Protein AF-A0A399SMQ1-F1 (afdb_monomer)

Structure (mmCIF, N/CA/C/O backbone):
data_AF-A0A399SMQ1-F1
#
_entry.id   AF-A0A399SMQ1-F1
#
loop_
_atom_site.group_PDB
_atom_s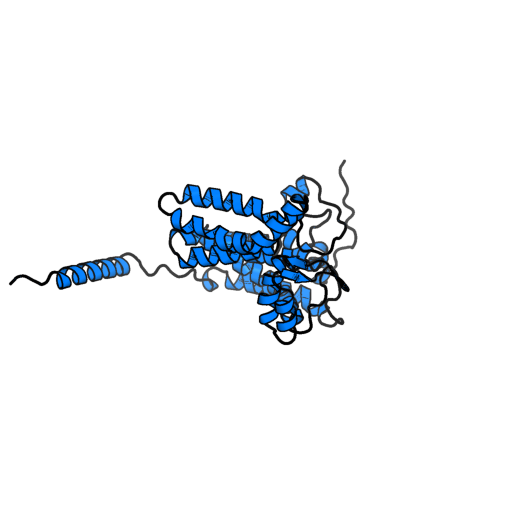ite.id
_atom_site.type_symbol
_atom_site.label_atom_id
_atom_site.label_alt_id
_atom_site.label_comp_id
_atom_site.label_asym_id
_atom_site.label_entity_id
_atom_site.label_seq_id
_atom_site.pdbx_PDB_ins_code
_atom_site.Cartn_x
_atom_site.Cartn_y
_atom_site.Cartn_z
_atom_site.occupancy
_atom_site.B_iso_or_equiv
_atom_site.auth_seq_id
_atom_site.auth_comp_id
_atom_site.auth_asym_id
_atom_site.auth_atom_id
_atom_site.pdbx_PDB_model_num
ATOM 1 N N . LEU A 1 1 ? -38.687 40.379 29.732 1.00 53.09 1 LEU A N 1
ATOM 2 C CA . LEU A 1 1 ? -37.428 40.445 28.949 1.00 53.09 1 LEU A CA 1
ATOM 3 C C . LEU A 1 1 ? -37.271 39.159 28.134 1.00 53.09 1 LEU A C 1
ATOM 5 O O . LEU A 1 1 ? -36.949 38.123 28.703 1.00 53.09 1 LEU A O 1
ATOM 9 N N . ARG A 1 2 ? -37.584 39.182 26.830 1.00 58.91 2 ARG A N 1
ATOM 10 C CA . ARG A 1 2 ? -37.426 38.012 25.946 1.00 58.91 2 ARG A CA 1
ATOM 11 C C . ARG A 1 2 ? -35.941 37.854 25.623 1.00 58.91 2 ARG A C 1
ATOM 13 O O . ARG A 1 2 ? -35.382 38.686 24.917 1.00 58.91 2 ARG A O 1
ATOM 20 N N . GLN A 1 3 ? -35.290 36.835 26.181 1.00 62.91 3 GLN A N 1
ATOM 21 C CA . GLN A 1 3 ? -33.892 36.561 25.858 1.00 62.91 3 GLN A CA 1
ATOM 22 C C . GLN A 1 3 ? -33.760 36.196 24.369 1.00 62.91 3 GLN A C 1
ATOM 24 O O . GLN A 1 3 ? -34.544 35.381 23.873 1.00 62.91 3 GLN A O 1
ATOM 29 N N . PRO A 1 4 ? -32.786 36.770 23.642 1.00 70.25 4 PRO A N 1
ATOM 30 C CA . PRO A 1 4 ? -32.602 36.479 22.228 1.00 70.25 4 PRO A CA 1
ATOM 31 C C . PRO A 1 4 ? -32.236 35.002 22.031 1.00 70.25 4 PRO A C 1
ATOM 33 O O . PRO A 1 4 ? -31.358 34.463 22.707 1.00 70.25 4 PRO A O 1
ATOM 36 N N . LEU A 1 5 ? -32.898 34.342 21.073 1.00 68.31 5 LEU A N 1
ATOM 37 C CA . LEU A 1 5 ? -32.775 32.902 20.783 1.00 68.31 5 LEU A CA 1
ATOM 38 C C . LEU A 1 5 ? -31.320 32.435 20.557 1.00 68.31 5 LEU A C 1
ATOM 40 O O . LEU A 1 5 ? -31.000 31.265 20.785 1.00 68.31 5 LEU A O 1
ATOM 44 N N . ALA A 1 6 ? -30.429 33.346 20.159 1.00 70.62 6 ALA A N 1
ATOM 45 C CA . ALA A 1 6 ? -28.993 33.110 20.016 1.00 70.62 6 ALA A CA 1
ATOM 46 C C . ALA A 1 6 ? -28.312 32.707 21.340 1.00 70.62 6 ALA A C 1
ATOM 48 O O . ALA A 1 6 ? -27.487 31.792 21.360 1.00 70.62 6 ALA A O 1
ATOM 49 N N . VAL A 1 7 ? -28.714 33.309 22.465 1.00 73.50 7 VAL A N 1
ATOM 50 C CA . VAL A 1 7 ? -28.153 33.019 23.797 1.00 73.50 7 VAL A CA 1
ATOM 51 C C . VAL A 1 7 ? -28.551 31.616 24.258 1.00 73.50 7 VAL A C 1
ATOM 53 O O . VAL A 1 7 ? -27.724 30.868 24.780 1.00 73.50 7 VAL A O 1
ATOM 56 N N . GLY A 1 8 ? -29.787 31.199 23.967 1.00 77.69 8 GLY A N 1
ATOM 57 C CA . GLY A 1 8 ? -30.263 29.842 24.248 1.00 77.69 8 GLY A CA 1
ATOM 58 C C . GLY A 1 8 ? -29.600 28.762 23.383 1.00 77.69 8 GLY A C 1
ATOM 59 O O . GLY A 1 8 ? -29.486 27.612 23.811 1.00 77.69 8 GLY A O 1
ATOM 60 N N . ARG A 1 9 ? -29.142 29.094 22.167 1.00 76.50 9 ARG A N 1
ATOM 61 C CA . ARG A 1 9 ? -28.337 28.176 21.337 1.00 76.50 9 ARG A CA 1
ATOM 62 C C . ARG A 1 9 ? -26.914 28.044 21.878 1.00 76.50 9 ARG A C 1
ATOM 64 O O . ARG A 1 9 ? -26.444 26.920 22.017 1.00 76.50 9 ARG A O 1
ATOM 71 N N . ARG A 1 10 ? -26.286 29.160 22.265 1.00 78.62 10 ARG A N 1
ATOM 72 C CA . ARG A 1 10 ? -24.929 29.181 22.835 1.00 78.62 10 ARG A CA 1
ATOM 73 C C . ARG A 1 10 ? -24.847 28.466 24.186 1.00 78.62 10 ARG A C 1
ATOM 75 O O . ARG A 1 10 ? -23.928 27.696 24.414 1.00 78.62 10 ARG A O 1
ATOM 82 N N . ARG A 1 11 ? -25.844 28.630 25.063 1.00 81.25 11 ARG A N 1
ATOM 83 C CA . ARG A 1 11 ? -25.906 27.859 26.321 1.00 81.25 11 ARG A CA 1
ATOM 84 C C . ARG A 1 11 ? -26.027 26.357 26.079 1.00 81.25 11 ARG A C 1
ATOM 86 O O . ARG A 1 11 ? -25.374 25.581 26.761 1.00 81.25 11 ARG A O 1
ATOM 93 N N . ARG A 1 12 ? -26.822 25.938 25.089 1.00 80.31 12 ARG A N 1
ATOM 94 C CA . ARG A 1 12 ? -26.961 24.516 24.738 1.00 80.31 12 ARG A CA 1
ATOM 95 C C . ARG A 1 12 ? -25.713 23.945 24.067 1.00 80.31 12 ARG A C 1
ATOM 97 O O . ARG A 1 12 ? -25.439 22.766 24.262 1.00 80.31 12 ARG A O 1
ATOM 104 N N . SER A 1 13 ? -24.966 24.734 23.290 1.00 81.44 13 SER A N 1
ATOM 105 C CA . SER A 1 13 ? -23.678 24.288 22.745 1.00 81.44 13 SER A CA 1
ATOM 106 C C . SER A 1 13 ? -22.630 24.151 23.847 1.00 81.44 13 SER A C 1
ATOM 108 O O . SER A 1 13 ? -21.995 23.108 23.924 1.00 81.44 13 SER A O 1
ATOM 110 N N . LEU A 1 14 ? -22.541 25.127 24.756 1.00 81.44 14 LEU A N 1
ATOM 111 C CA . LEU A 1 14 ? -21.612 25.094 25.888 1.00 81.44 14 LEU A CA 1
ATOM 112 C C . LEU A 1 14 ? -21.936 23.964 26.869 1.00 81.44 14 LEU A C 1
ATOM 114 O O . LEU A 1 14 ? -21.035 23.243 27.263 1.00 81.44 14 LEU A O 1
ATOM 118 N N . ALA A 1 15 ? -23.211 23.727 27.189 1.00 82.38 15 ALA A N 1
ATOM 119 C CA . ALA A 1 15 ? -23.606 22.601 28.038 1.00 82.38 15 ALA A CA 1
ATOM 120 C C . ALA A 1 15 ? -23.277 21.242 27.391 1.00 82.38 15 ALA A C 1
ATOM 122 O O . ALA A 1 15 ? -22.919 20.295 28.083 1.00 82.38 15 ALA A O 1
ATOM 123 N N . ARG A 1 16 ? -23.355 21.137 26.055 1.00 77.69 16 ARG A N 1
ATOM 124 C CA . ARG A 1 16 ? -22.931 19.934 25.316 1.00 77.69 16 ARG A CA 1
ATOM 125 C C . ARG A 1 16 ? -21.414 19.775 25.280 1.00 77.69 16 ARG A C 1
ATOM 127 O O . ARG A 1 16 ? -20.950 18.642 25.276 1.00 77.69 16 ARG A O 1
ATOM 134 N N . GLU A 1 17 ? -20.661 20.869 25.216 1.00 75.19 17 GLU A N 1
ATOM 135 C CA . GLU A 1 17 ? -19.196 20.860 25.300 1.00 75.19 17 GLU A CA 1
ATOM 136 C C . GLU A 1 17 ? -18.725 20.517 26.711 1.00 75.19 17 GLU A C 1
ATOM 138 O O . GLU A 1 17 ? -17.873 19.654 26.855 1.00 75.19 17 GLU A O 1
ATOM 143 N N . GLN A 1 18 ? -19.339 21.095 27.741 1.00 79.38 18 GLN A N 1
ATOM 144 C CA . GLN A 1 18 ? -19.058 20.788 29.143 1.00 79.38 18 GLN A CA 1
ATOM 145 C C . GLN A 1 18 ? -19.404 19.339 29.472 1.00 79.38 18 GLN A C 1
ATOM 147 O O . GLN A 1 18 ? -18.541 18.622 29.955 1.00 79.38 18 GLN A O 1
ATOM 152 N N . TYR A 1 19 ? -20.590 18.856 29.084 1.00 72.62 19 TYR A N 1
ATOM 153 C CA . TYR A 1 19 ? -20.940 17.440 29.227 1.00 72.62 19 TYR A CA 1
ATOM 154 C C . TYR A 1 19 ? -19.951 16.531 28.484 1.00 72.62 19 TYR A C 1
ATOM 156 O O . TYR A 1 19 ? -19.581 15.472 28.979 1.00 72.62 19 TYR A O 1
ATOM 164 N N . ARG A 1 20 ? -19.480 16.953 27.302 1.00 66.69 20 ARG A N 1
ATOM 165 C CA . ARG A 1 20 ? -18.468 16.218 26.537 1.00 66.69 20 ARG A CA 1
ATOM 166 C C . ARG A 1 20 ? -17.117 16.199 27.246 1.00 66.69 20 ARG A C 1
ATOM 168 O O . ARG A 1 20 ? -16.503 15.152 27.241 1.00 66.69 20 ARG A O 1
ATOM 175 N N . VAL A 1 21 ? -16.670 17.299 27.840 1.00 67.69 21 VAL A N 1
ATOM 176 C CA . VAL A 1 21 ? -15.396 17.384 28.578 1.00 67.69 21 VAL A CA 1
ATOM 177 C C . VAL A 1 21 ? -15.470 16.643 29.917 1.00 67.69 21 VAL A C 1
ATOM 179 O O . VAL A 1 21 ? -14.493 16.042 30.342 1.00 67.69 21 VAL A O 1
ATOM 182 N N . GLU A 1 22 ? -16.632 16.654 30.566 1.00 69.69 22 GLU A N 1
ATOM 183 C CA . GLU A 1 22 ? -16.852 16.045 31.881 1.00 69.69 22 GLU A CA 1
ATOM 184 C C . GLU A 1 22 ? -17.083 14.527 31.791 1.00 69.69 22 GLU A C 1
ATOM 186 O O . GLU A 1 22 ? -16.664 13.786 32.673 1.00 69.69 22 GLU A O 1
ATOM 191 N N . HIS A 1 23 ? -17.704 14.042 30.705 1.00 63.56 23 HIS A N 1
ATOM 192 C CA . HIS A 1 23 ? -17.984 12.611 30.500 1.00 63.56 23 HIS A CA 1
ATOM 193 C C . HIS A 1 23 ? -17.050 11.937 29.487 1.00 63.56 23 HIS A C 1
ATOM 195 O O . HIS A 1 23 ? -16.909 10.715 29.507 1.00 63.56 23 HIS A O 1
ATOM 201 N N . MET A 1 24 ? -16.401 12.698 28.601 1.00 52.62 24 MET A N 1
ATOM 202 C CA . MET A 1 24 ? -15.188 12.241 27.931 1.00 52.62 24 MET A CA 1
ATOM 203 C C . MET A 1 24 ? -14.014 12.813 28.716 1.00 52.62 24 MET A C 1
ATOM 205 O O . MET A 1 24 ? -13.487 13.869 28.368 1.00 52.62 24 MET A O 1
ATOM 209 N N . GLY A 1 25 ? -13.550 12.072 29.728 1.00 48.41 25 GLY A N 1
ATOM 210 C CA . GLY A 1 25 ? -12.116 12.093 30.005 1.00 48.41 25 GLY A CA 1
ATOM 211 C C . GLY A 1 25 ? -11.431 11.953 28.651 1.00 48.41 25 GLY A C 1
ATOM 212 O O . GLY A 1 25 ? -11.841 11.086 27.870 1.00 48.41 25 GLY A O 1
ATOM 213 N N . VAL A 1 26 ? -10.552 12.902 28.312 1.00 43.50 26 VAL A N 1
ATOM 214 C CA . VAL A 1 26 ? -9.811 12.925 27.045 1.00 43.50 26 VAL A CA 1
ATOM 215 C C . VAL A 1 26 ? -9.463 11.476 26.724 1.00 43.50 26 VAL A C 1
ATOM 217 O O . VAL A 1 26 ? -8.772 10.868 27.534 1.00 43.50 26 VAL A O 1
ATOM 220 N N . PRO A 1 27 ? -10.018 10.852 25.665 1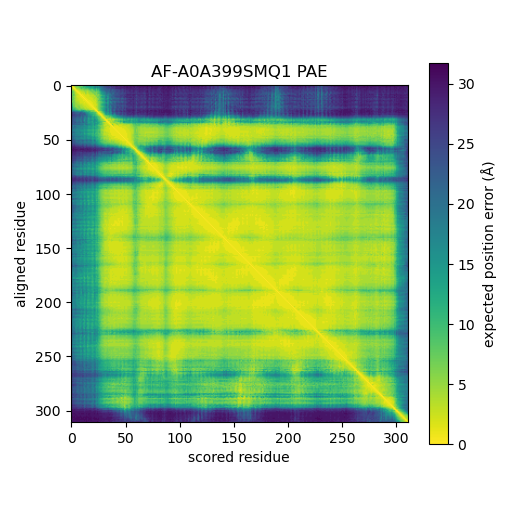.00 47.88 27 PRO A N 1
ATOM 221 C CA . PRO A 1 27 ? -9.671 9.475 25.389 1.00 47.88 27 PRO A CA 1
ATOM 222 C C . PRO A 1 27 ? -8.175 9.498 25.145 1.00 47.88 27 PRO A C 1
ATOM 224 O O . PRO A 1 27 ? -7.754 10.149 24.184 1.00 47.88 27 PRO A O 1
ATOM 227 N N . ASP A 1 28 ? -7.411 8.878 26.045 1.00 49.88 28 ASP A N 1
ATOM 228 C CA . ASP A 1 28 ? -5.964 8.802 25.950 1.00 49.88 28 ASP A CA 1
ATOM 229 C C . ASP A 1 28 ? -5.646 8.379 24.522 1.00 49.88 28 ASP A C 1
ATOM 231 O O . ASP A 1 28 ? -6.034 7.296 24.058 1.00 49.88 28 ASP A O 1
ATOM 235 N N . GLY A 1 29 ? -5.048 9.306 23.766 1.00 54.06 29 GLY A N 1
ATOM 236 C CA . GLY A 1 29 ? -4.508 8.981 22.460 1.00 54.06 29 GLY A CA 1
ATOM 237 C C . GLY A 1 29 ? -3.632 7.765 22.679 1.00 54.06 29 GLY A C 1
ATOM 238 O O . GLY A 1 29 ? -2.876 7.761 23.642 1.00 54.06 29 GLY A O 1
ATOM 239 N N . VAL A 1 30 ? -3.818 6.718 21.866 1.00 57.59 30 VAL A N 1
ATOM 240 C CA . VAL A 1 30 ? -3.139 5.427 22.040 1.00 57.59 30 VAL A CA 1
ATOM 241 C C . VAL A 1 30 ? -1.696 5.710 22.436 1.00 57.59 30 VAL A C 1
ATOM 243 O O . VAL A 1 30 ? -0.960 6.260 21.616 1.00 57.59 30 VAL A O 1
ATOM 246 N N . GLU A 1 31 ? -1.332 5.457 23.697 1.00 68.69 31 GLU A N 1
ATOM 247 C CA . GLU A 1 31 ? -0.031 5.866 24.218 1.00 68.69 31 GLU A CA 1
ATOM 248 C C . GLU A 1 31 ? 1.011 4.965 23.564 1.00 68.69 31 GLU A C 1
ATOM 250 O O . GLU A 1 31 ? 1.374 3.916 24.088 1.00 68.69 31 GLU A O 1
ATOM 255 N N . PHE A 1 32 ? 1.409 5.301 22.340 1.00 79.62 32 PHE A N 1
ATOM 256 C CA . PHE A 1 32 ? 2.164 4.432 21.442 1.00 79.62 32 PHE A CA 1
ATOM 257 C C . PHE A 1 32 ? 3.464 3.960 22.094 1.00 79.62 32 PHE A C 1
ATOM 259 O O . PHE A 1 32 ? 3.852 2.801 21.968 1.00 79.62 32 PHE A O 1
ATOM 266 N N . LEU A 1 33 ? 4.094 4.850 22.858 1.00 78.44 33 LEU A N 1
ATOM 267 C CA . LEU A 1 33 ? 5.297 4.553 23.620 1.00 78.44 33 LEU A CA 1
ATOM 268 C C . LEU A 1 33 ? 4.994 3.697 24.863 1.00 78.44 33 LEU A C 1
ATOM 270 O O . LEU A 1 33 ? 5.658 2.683 25.059 1.00 78.44 33 LEU A O 1
ATOM 274 N N . ALA A 1 34 ? 3.966 4.032 25.651 1.00 74.69 34 ALA A N 1
ATOM 275 C CA . ALA A 1 34 ? 3.639 3.309 26.888 1.00 74.69 34 ALA A CA 1
ATOM 276 C C . ALA A 1 34 ? 3.036 1.913 26.642 1.00 74.69 34 ALA A C 1
ATOM 278 O O . ALA A 1 34 ? 3.229 0.987 27.423 1.00 74.69 34 ALA A O 1
ATOM 279 N N . THR A 1 35 ? 2.339 1.728 25.520 1.00 77.69 35 THR A N 1
ATOM 280 C CA . THR A 1 35 ? 1.649 0.478 25.159 1.00 77.69 35 THR A CA 1
ATOM 281 C C . THR A 1 35 ? 2.507 -0.476 24.318 1.00 77.69 35 THR A C 1
ATOM 283 O O . THR A 1 35 ? 1.986 -1.439 23.749 1.00 77.69 35 THR A O 1
ATOM 286 N N . GLY A 1 36 ? 3.821 -0.227 24.243 1.00 84.00 36 GLY A N 1
ATOM 287 C CA . GLY A 1 36 ? 4.807 -1.108 23.606 1.00 84.00 36 GLY A CA 1
ATOM 288 C C . GLY A 1 36 ? 5.002 -0.908 22.099 1.00 84.00 36 GLY A C 1
ATOM 289 O O . GLY A 1 36 ? 5.865 -1.559 21.516 1.00 84.00 36 GLY A O 1
ATOM 290 N N . GLY A 1 37 ? 4.267 0.007 21.459 1.00 88.19 37 GLY A N 1
ATOM 291 C CA . GLY A 1 37 ? 4.410 0.313 20.030 1.00 88.19 37 GLY A CA 1
ATOM 292 C C . GLY A 1 37 ? 5.811 0.811 19.667 1.00 88.19 37 GLY A C 1
ATOM 293 O O . GLY A 1 37 ? 6.410 0.323 18.706 1.00 88.19 37 GLY A O 1
ATOM 294 N N . GLY A 1 38 ? 6.383 1.694 20.492 1.00 90.50 38 GLY A N 1
ATOM 295 C CA . GLY A 1 38 ? 7.752 2.191 20.308 1.00 90.50 38 GLY A CA 1
ATOM 296 C C . GLY A 1 38 ? 8.792 1.069 20.238 1.00 90.50 38 GLY A C 1
ATOM 297 O O . GLY A 1 38 ? 9.591 1.027 19.306 1.00 90.50 38 GLY A O 1
ATOM 298 N N . TRP A 1 39 ? 8.720 0.109 21.163 1.00 91.44 39 TRP A N 1
ATOM 299 C CA . TRP A 1 39 ? 9.617 -1.049 21.186 1.00 91.44 39 TRP A CA 1
ATOM 300 C C . TRP A 1 39 ? 9.423 -1.971 19.982 1.00 91.44 39 TRP A C 1
ATOM 302 O O . TRP A 1 39 ? 10.408 -2.446 19.424 1.00 91.44 39 TRP A O 1
ATOM 312 N N . THR A 1 40 ? 8.181 -2.188 19.533 1.00 92.31 40 THR A N 1
ATOM 313 C CA . THR A 1 40 ? 7.922 -3.026 18.347 1.00 92.31 40 THR A CA 1
ATOM 314 C C . THR A 1 40 ? 8.513 -2.430 17.070 1.00 92.31 40 THR A C 1
ATOM 316 O O . THR A 1 40 ? 9.137 -3.148 16.291 1.00 92.31 40 THR A O 1
ATOM 319 N N . VAL A 1 41 ? 8.383 -1.114 16.871 1.00 94.12 41 VAL A N 1
ATOM 320 C CA . VAL A 1 41 ? 8.949 -0.434 15.697 1.00 94.12 41 VAL A CA 1
ATOM 321 C C . VAL A 1 41 ? 10.468 -0.350 15.793 1.00 94.12 41 VAL A C 1
ATOM 323 O O . VAL A 1 41 ? 11.142 -0.552 14.787 1.00 94.12 41 VAL A O 1
ATOM 326 N N . LEU A 1 42 ? 11.019 -0.124 16.990 1.00 93.75 42 LEU A N 1
ATOM 327 C CA . LEU A 1 42 ? 12.466 -0.142 17.204 1.00 93.75 42 LEU A CA 1
ATOM 328 C C . LEU A 1 42 ? 13.064 -1.521 16.898 1.00 93.75 42 LEU A C 1
ATOM 330 O O . LEU A 1 42 ? 14.074 -1.601 16.207 1.00 93.75 42 LEU A O 1
ATOM 334 N N . ALA A 1 43 ? 12.429 -2.606 17.347 1.00 93.31 43 ALA A N 1
ATOM 335 C CA . ALA A 1 43 ? 12.872 -3.963 17.033 1.00 93.31 43 ALA A CA 1
ATOM 336 C C . ALA A 1 43 ? 12.846 -4.238 15.519 1.00 93.31 43 ALA A C 1
ATOM 338 O O . ALA A 1 43 ? 13.811 -4.767 14.974 1.00 93.31 43 ALA A O 1
ATOM 339 N N . ALA A 1 44 ? 11.784 -3.818 14.821 1.00 93.94 44 ALA A N 1
ATOM 340 C CA . ALA A 1 44 ? 11.690 -3.939 13.365 1.00 93.94 44 ALA A CA 1
ATOM 341 C C . ALA A 1 44 ? 12.726 -3.070 12.626 1.00 93.94 44 ALA A C 1
ATOM 343 O O . ALA A 1 44 ? 13.256 -3.484 11.596 1.00 93.94 44 ALA A O 1
ATOM 344 N N . LEU A 1 45 ? 13.051 -1.888 13.160 1.00 93.75 45 LEU A N 1
ATOM 345 C CA . LEU A 1 45 ? 14.109 -1.024 12.638 1.00 93.75 45 LEU A CA 1
ATOM 346 C C . LEU A 1 45 ? 15.483 -1.683 12.782 1.00 93.75 45 LEU A C 1
ATOM 348 O O . LEU A 1 45 ? 16.242 -1.703 11.818 1.00 93.75 45 LEU A O 1
ATOM 352 N N . LEU A 1 46 ? 15.787 -2.247 13.954 1.00 92.06 46 LEU A N 1
ATOM 353 C CA . LEU A 1 46 ? 17.032 -2.979 14.190 1.00 92.06 46 LEU A CA 1
ATOM 354 C C . LEU A 1 46 ? 17.140 -4.197 13.271 1.00 92.06 46 LEU A C 1
ATOM 356 O O . LEU A 1 46 ? 18.181 -4.397 12.656 1.00 92.06 46 LEU A O 1
ATOM 360 N N . LEU A 1 47 ? 16.058 -4.963 13.109 1.00 90.06 47 LEU A N 1
ATOM 361 C CA . LEU A 1 47 ? 16.023 -6.088 12.175 1.00 90.06 47 LEU A CA 1
ATOM 362 C C . LEU A 1 47 ? 16.305 -5.637 10.736 1.00 90.06 47 LEU A C 1
ATOM 364 O O . LEU A 1 47 ? 17.118 -6.247 10.045 1.00 90.06 47 LEU A O 1
ATOM 368 N N . SER A 1 48 ? 15.682 -4.539 10.302 1.00 87.75 48 SER A N 1
ATOM 369 C CA . SER A 1 48 ? 15.932 -3.968 8.977 1.00 87.75 48 SER A CA 1
ATOM 370 C C . SER A 1 48 ? 17.382 -3.518 8.810 1.00 87.75 48 SER A C 1
ATOM 372 O O . SER A 1 48 ? 18.002 -3.779 7.781 1.00 87.75 48 SER A O 1
ATOM 374 N N . ALA A 1 49 ? 17.947 -2.885 9.840 1.00 85.69 49 ALA A N 1
ATOM 375 C CA . ALA A 1 49 ? 19.336 -2.456 9.856 1.00 85.69 49 ALA A CA 1
ATOM 376 C C . ALA A 1 49 ? 20.281 -3.655 9.688 1.00 85.69 49 ALA A C 1
ATOM 378 O O . ALA A 1 49 ? 21.130 -3.633 8.800 1.00 85.69 49 ALA A O 1
ATOM 379 N N . VAL A 1 50 ? 20.094 -4.732 10.457 1.00 84.38 50 VAL A N 1
ATOM 380 C CA . VAL A 1 50 ? 20.914 -5.948 10.314 1.00 84.38 50 VAL A CA 1
ATOM 381 C C . VAL A 1 50 ? 20.781 -6.542 8.910 1.00 84.38 50 VAL A C 1
ATOM 383 O O . VAL A 1 50 ? 21.785 -6.909 8.309 1.00 84.38 50 VAL A O 1
ATOM 386 N N . MET A 1 51 ? 19.568 -6.569 8.351 1.00 80.06 51 MET A N 1
ATOM 387 C CA . MET A 1 51 ? 19.320 -7.132 7.022 1.00 80.06 51 MET A CA 1
ATOM 388 C C . MET A 1 51 ? 19.967 -6.317 5.885 1.00 80.06 51 MET A C 1
ATOM 390 O O . MET A 1 51 ? 20.404 -6.891 4.886 1.00 80.06 51 MET A O 1
ATOM 394 N N . TRP A 1 52 ? 20.014 -4.985 6.003 1.00 77.38 52 TRP A N 1
ATOM 395 C CA . TRP A 1 52 ? 20.439 -4.099 4.913 1.00 77.38 52 TRP A CA 1
ATOM 396 C C . TRP A 1 52 ? 21.863 -3.554 5.042 1.00 77.38 52 TRP A C 1
ATOM 398 O O . TRP A 1 52 ? 22.517 -3.408 4.012 1.00 77.38 52 TRP A O 1
ATOM 408 N N . LEU A 1 53 ? 22.379 -3.272 6.247 1.00 77.38 53 LEU A N 1
ATOM 409 C CA . LEU A 1 53 ? 23.709 -2.656 6.417 1.00 77.38 53 LEU A CA 1
ATOM 410 C C . LEU A 1 53 ? 24.843 -3.417 5.704 1.00 77.38 53 LEU A C 1
ATOM 412 O O . LEU A 1 53 ? 25.625 -2.762 5.014 1.00 77.38 53 LEU A O 1
ATOM 416 N N . PRO A 1 54 ? 24.931 -4.761 5.785 1.00 72.88 54 PRO A N 1
ATOM 417 C CA . PRO A 1 54 ? 25.968 -5.518 5.080 1.00 72.88 54 PRO A CA 1
ATOM 418 C C . PRO A 1 54 ? 25.883 -5.402 3.553 1.00 72.88 54 PRO A C 1
ATOM 420 O O . PRO A 1 54 ? 26.875 -5.606 2.864 1.00 72.88 54 PRO A O 1
ATOM 423 N N . ARG A 1 55 ? 24.701 -5.075 3.014 1.00 68.94 55 ARG A N 1
ATOM 424 C CA . ARG A 1 55 ? 24.436 -4.966 1.571 1.00 68.94 55 ARG A CA 1
ATOM 425 C C . ARG A 1 55 ? 24.725 -3.567 1.020 1.00 68.94 55 ARG A C 1
ATOM 427 O O . ARG A 1 55 ? 24.837 -3.411 -0.189 1.00 68.94 55 ARG A O 1
A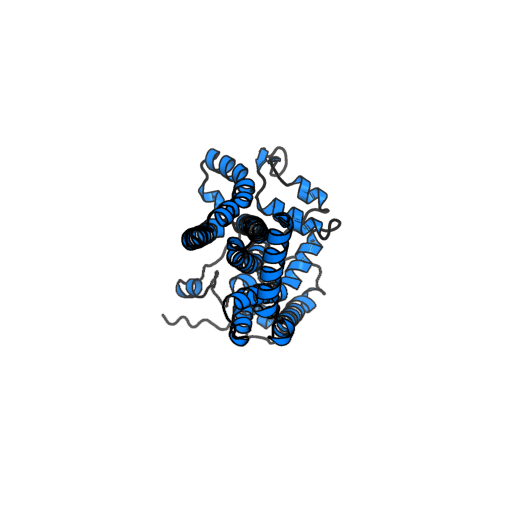TOM 434 N N . LEU A 1 56 ? 24.880 -2.560 1.886 1.00 65.38 56 LEU A N 1
ATOM 435 C CA . LEU A 1 56 ? 25.175 -1.174 1.494 1.00 65.38 56 LEU A CA 1
ATOM 436 C C . LEU A 1 56 ? 26.642 -0.951 1.088 1.00 65.38 56 LEU A C 1
ATOM 438 O O . LEU A 1 56 ? 26.958 0.078 0.498 1.00 65.38 56 LEU A O 1
ATOM 442 N N . THR A 1 57 ? 27.538 -1.889 1.405 1.00 58.28 57 THR A N 1
ATOM 443 C CA . THR A 1 57 ? 28.964 -1.833 1.034 1.00 58.28 57 THR A CA 1
ATOM 444 C C . THR A 1 57 ? 29.244 -2.423 -0.352 1.00 58.28 57 THR A C 1
ATOM 446 O O . THR A 1 57 ? 30.317 -2.187 -0.906 1.00 58.28 57 THR A O 1
ATOM 449 N N . GLY A 1 58 ? 28.287 -3.161 -0.928 1.00 51.41 58 GLY A N 1
ATOM 450 C CA . GLY A 1 58 ? 28.311 -3.614 -2.318 1.00 51.41 58 GLY A CA 1
ATOM 451 C C . GLY A 1 58 ? 27.779 -2.538 -3.268 1.00 51.41 58 GLY A C 1
ATOM 452 O O . GLY A 1 58 ? 26.928 -1.727 -2.904 1.00 51.41 58 GLY A O 1
ATOM 453 N N . THR A 1 59 ? 28.283 -2.499 -4.502 1.00 39.69 59 THR A N 1
ATOM 454 C CA . THR A 1 59 ? 27.846 -1.532 -5.517 1.00 39.69 59 THR A CA 1
ATOM 455 C C . THR A 1 59 ? 26.403 -1.810 -5.946 1.00 39.69 59 THR A C 1
ATOM 457 O O . THR A 1 59 ? 26.167 -2.642 -6.817 1.00 39.69 59 THR A O 1
ATOM 460 N N . ALA A 1 60 ? 25.481 -1.050 -5.348 1.00 42.91 60 ALA A N 1
ATOM 461 C CA . ALA A 1 60 ? 24.057 -0.931 -5.658 1.00 42.91 60 ALA A CA 1
ATOM 462 C C . ALA A 1 60 ? 23.183 -2.173 -5.376 1.00 42.91 60 ALA A C 1
ATOM 464 O O . ALA A 1 60 ? 23.593 -3.318 -5.544 1.00 42.91 60 ALA A O 1
ATOM 465 N N . LEU A 1 61 ? 21.923 -1.932 -4.978 1.00 48.91 61 LEU A N 1
ATOM 466 C CA . LEU A 1 61 ? 20.855 -2.935 -5.059 1.00 48.91 61 LEU A CA 1
ATOM 467 C C . LEU A 1 61 ? 20.582 -3.231 -6.540 1.00 48.91 61 LEU A C 1
ATOM 469 O O . LEU A 1 61 ? 19.628 -2.727 -7.127 1.00 48.91 61 LEU A O 1
ATOM 473 N N . VAL A 1 62 ? 21.463 -4.001 -7.163 1.00 46.50 62 VAL A N 1
ATOM 474 C CA . VAL A 1 62 ? 21.284 -4.537 -8.508 1.00 46.50 62 VAL A CA 1
ATOM 475 C C . VAL A 1 62 ? 20.921 -5.998 -8.322 1.00 46.50 62 VAL A C 1
ATOM 477 O O . VAL A 1 62 ? 21.769 -6.829 -8.010 1.00 46.50 62 VAL A O 1
ATOM 480 N N . GLY A 1 63 ? 19.633 -6.300 -8.442 1.00 54.94 63 GLY A N 1
ATOM 481 C CA . GLY A 1 63 ? 19.123 -7.655 -8.277 1.00 54.94 63 GLY A CA 1
ATOM 482 C C . GLY A 1 63 ? 17.603 -7.689 -8.175 1.00 54.94 63 GLY A C 1
ATOM 483 O O . GLY A 1 63 ? 16.984 -6.775 -7.632 1.00 54.94 63 GLY A O 1
ATOM 484 N N . GLY A 1 64 ? 17.003 -8.744 -8.724 1.00 65.06 64 GLY A N 1
ATOM 485 C CA . GLY A 1 64 ? 15.554 -8.931 -8.742 1.00 65.06 64 GLY A CA 1
ATOM 486 C C . GLY A 1 64 ? 14.845 -8.130 -9.838 1.00 65.06 64 GLY A C 1
ATOM 487 O O . GLY A 1 64 ? 15.351 -7.990 -10.950 1.00 65.06 64 GLY A O 1
ATOM 488 N N . GLN A 1 65 ? 13.649 -7.625 -9.527 1.00 67.12 65 GLN A N 1
ATOM 489 C CA . GLN A 1 65 ? 12.776 -6.905 -10.466 1.00 67.12 65 GLN A CA 1
ATOM 490 C C . GLN A 1 65 ? 12.933 -5.372 -10.440 1.00 67.12 65 GLN A C 1
ATOM 492 O O . GLN A 1 65 ? 12.196 -4.666 -11.131 1.00 67.12 65 GLN A O 1
ATOM 497 N N . LEU A 1 66 ? 13.870 -4.833 -9.653 1.00 68.62 66 LEU A N 1
ATOM 498 C CA . LEU A 1 66 ? 14.102 -3.390 -9.565 1.00 68.62 66 LEU A CA 1
ATOM 499 C C . LEU A 1 66 ? 14.906 -2.903 -10.774 1.00 68.62 66 LEU A C 1
ATOM 501 O O . LEU A 1 66 ? 16.132 -2.998 -10.800 1.00 68.62 66 LEU A O 1
ATOM 505 N N . LEU A 1 67 ? 14.216 -2.354 -11.774 1.00 70.06 67 LEU A N 1
ATOM 506 C CA . LEU A 1 67 ? 14.873 -1.570 -12.818 1.00 70.06 67 LEU A CA 1
ATOM 507 C C . LEU A 1 67 ? 15.224 -0.174 -12.274 1.00 70.06 67 LEU A C 1
ATOM 509 O O . LEU A 1 67 ? 14.404 0.414 -11.560 1.00 70.06 67 LEU A O 1
ATOM 513 N N . PRO A 1 68 ? 16.393 0.392 -12.636 1.00 70.81 68 PRO A N 1
ATOM 514 C CA . PRO A 1 68 ? 16.721 1.775 -12.314 1.00 70.81 68 PRO A CA 1
ATOM 515 C C . PRO A 1 68 ? 15.621 2.726 -12.788 1.00 70.81 68 PRO A C 1
ATOM 517 O O . PRO A 1 68 ? 15.160 2.647 -13.931 1.00 70.81 68 PRO A O 1
ATOM 520 N N . LEU A 1 69 ? 15.196 3.625 -11.901 1.00 77.25 69 LEU A N 1
ATOM 521 C CA . LEU A 1 69 ? 14.221 4.650 -12.249 1.00 77.25 69 LEU A CA 1
ATOM 522 C C . LEU A 1 69 ? 14.878 5.734 -13.114 1.00 77.25 69 LEU A C 1
ATOM 524 O O . LEU A 1 69 ? 16.097 5.902 -13.122 1.00 77.25 69 LEU A O 1
ATOM 528 N N . GLY A 1 70 ? 14.055 6.473 -13.865 1.00 77.38 70 GLY A N 1
ATOM 529 C CA . GLY A 1 70 ? 14.528 7.587 -14.689 1.00 77.38 70 GLY A CA 1
ATOM 530 C C . GLY A 1 70 ? 15.304 8.637 -13.875 1.00 77.38 70 GLY A C 1
ATOM 531 O O . GLY A 1 70 ? 15.129 8.729 -12.661 1.00 77.38 70 GLY A O 1
ATOM 532 N N . PRO A 1 71 ? 16.118 9.482 -14.532 1.00 82.31 71 PRO A N 1
ATOM 533 C CA . PRO A 1 71 ? 17.113 10.332 -13.868 1.00 82.31 71 PRO A CA 1
ATOM 534 C C . PRO A 1 71 ? 16.522 11.466 -13.015 1.00 82.31 71 PRO A C 1
ATOM 536 O O . PRO A 1 71 ? 17.264 12.203 -12.383 1.00 82.31 71 PRO A O 1
ATOM 539 N N . SER A 1 72 ? 15.205 11.678 -13.041 1.00 90.94 72 SER A N 1
ATOM 540 C CA . SER A 1 72 ? 14.538 12.721 -12.259 1.00 90.94 72 SER A CA 1
ATOM 541 C C . SER A 1 72 ? 13.046 12.442 -12.102 1.00 90.94 72 SER A C 1
ATOM 543 O O . SER A 1 72 ? 12.447 11.700 -12.887 1.00 90.94 72 SER A O 1
ATOM 545 N N . ALA A 1 73 ? 12.406 13.108 -11.139 1.00 91.75 73 ALA A N 1
ATOM 546 C CA . ALA A 1 73 ? 10.950 13.071 -10.995 1.00 91.75 73 ALA A CA 1
ATOM 547 C C . ALA A 1 73 ? 10.222 13.585 -12.248 1.00 91.75 73 ALA A C 1
ATOM 549 O O . ALA A 1 73 ? 9.178 13.047 -12.607 1.00 91.75 73 ALA A O 1
ATOM 550 N N . GLY A 1 74 ? 10.784 14.573 -12.955 1.00 92.56 74 GLY A N 1
ATOM 551 C CA . GLY A 1 74 ? 10.219 15.062 -14.217 1.00 92.56 74 GLY A CA 1
ATOM 552 C C . GLY A 1 74 ? 10.134 13.965 -15.281 1.00 92.56 74 GLY A C 1
ATOM 553 O O . GLY A 1 74 ? 9.115 13.844 -15.959 1.00 92.56 74 GLY A O 1
ATOM 554 N N . ALA A 1 75 ? 11.154 13.105 -15.365 1.00 90.44 75 ALA A N 1
ATOM 555 C CA . ALA A 1 75 ? 11.143 11.950 -16.261 1.00 90.44 75 ALA A CA 1
ATOM 556 C C . ALA A 1 75 ? 10.066 10.918 -15.875 1.00 90.44 75 ALA A C 1
ATOM 558 O O . ALA A 1 75 ? 9.460 10.316 -16.759 1.00 90.44 75 ALA A O 1
ATOM 559 N N . LEU A 1 76 ? 9.786 10.741 -14.578 1.00 91.88 76 LEU A N 1
ATOM 560 C CA . LEU A 1 76 ? 8.698 9.871 -14.116 1.00 91.88 76 LEU A CA 1
ATOM 561 C C . LEU A 1 76 ? 7.322 10.456 -14.448 1.00 91.88 76 LEU A C 1
ATOM 563 O O . LEU A 1 76 ? 6.479 9.755 -15.001 1.00 91.88 76 LEU A O 1
ATOM 567 N N . TRP A 1 77 ? 7.099 11.744 -14.179 1.00 94.44 77 TRP A N 1
ATOM 568 C CA . TRP A 1 77 ? 5.835 12.413 -14.502 1.00 94.44 77 TRP A CA 1
ATOM 569 C C . TRP A 1 77 ? 5.567 12.486 -16.009 1.00 94.44 77 TRP A C 1
ATOM 571 O O . TRP A 1 77 ? 4.413 12.406 -16.418 1.00 94.44 77 TRP A O 1
ATOM 581 N N . ALA A 1 78 ? 6.606 12.550 -16.845 1.00 91.75 78 ALA A N 1
ATOM 582 C CA . ALA A 1 78 ? 6.464 12.475 -18.300 1.00 91.75 78 ALA A CA 1
ATOM 583 C C . ALA A 1 78 ? 5.956 11.105 -18.797 1.00 91.75 78 ALA A C 1
ATOM 585 O O . ALA A 1 78 ? 5.406 11.016 -19.893 1.00 91.75 78 ALA A O 1
ATOM 586 N N . GLN A 1 79 ? 6.119 10.037 -18.007 1.00 89.50 79 GLN A N 1
ATOM 587 C CA . GLN A 1 79 ? 5.634 8.694 -18.349 1.00 89.50 79 GLN A CA 1
ATOM 588 C C . GLN A 1 79 ? 4.166 8.470 -17.965 1.00 89.50 79 GLN A C 1
ATOM 590 O O . GLN A 1 79 ? 3.562 7.487 -18.400 1.00 89.50 79 GLN A O 1
ATOM 595 N N . VAL A 1 80 ? 3.578 9.361 -17.174 1.00 92.75 80 VAL A N 1
ATOM 596 C CA . VAL A 1 80 ? 2.225 9.233 -16.633 1.00 92.75 80 VAL A CA 1
ATOM 597 C C . VAL A 1 80 ? 1.169 9.660 -17.664 1.00 92.75 80 VAL A C 1
ATOM 599 O O . VAL A 1 80 ? 1.362 10.611 -18.415 1.00 92.75 80 VAL A O 1
ATOM 602 N N . GLY A 1 81 ? 0.021 8.978 -17.691 1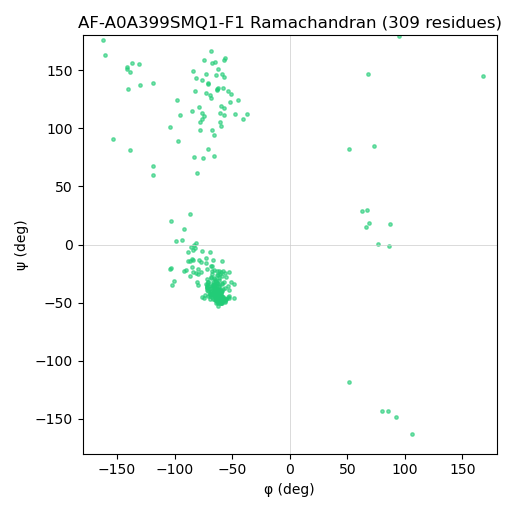.00 91.50 81 GLY A N 1
ATOM 603 C CA . GLY A 1 81 ? -1.111 9.327 -18.556 1.00 91.50 81 GLY A CA 1
ATOM 604 C C . GLY A 1 81 ? -1.094 8.599 -19.899 1.00 91.50 81 GLY A C 1
ATOM 605 O O . GLY A 1 81 ? -0.666 7.451 -19.991 1.00 91.50 81 GLY A O 1
ATOM 606 N N . ILE A 1 82 ? -1.605 9.226 -20.956 1.00 90.50 82 ILE A N 1
ATOM 607 C CA . ILE A 1 82 ? -1.671 8.618 -22.295 1.00 90.50 82 ILE A CA 1
ATOM 608 C C . ILE A 1 82 ? -0.488 9.123 -23.118 1.00 90.50 82 ILE A C 1
ATOM 610 O O . ILE A 1 82 ? -0.313 10.328 -23.271 1.00 90.50 82 ILE A O 1
ATOM 614 N N . GLY A 1 83 ? 0.313 8.203 -23.652 1.00 89.25 83 GLY A N 1
ATOM 615 C CA . GLY A 1 83 ? 1.517 8.543 -24.406 1.00 89.25 83 GLY A CA 1
ATOM 616 C C . GLY A 1 83 ? 2.019 7.382 -25.258 1.00 89.25 83 GLY A C 1
ATOM 617 O O . GLY A 1 83 ? 1.458 6.287 -25.223 1.00 89.25 83 GLY A O 1
ATOM 618 N N . VAL A 1 84 ? 3.070 7.632 -26.035 1.00 86.56 84 VAL A N 1
ATOM 619 C CA . VAL A 1 84 ? 3.742 6.618 -26.862 1.00 86.56 84 VAL A CA 1
ATOM 620 C C . VAL A 1 84 ? 4.475 5.624 -25.958 1.00 86.56 84 VAL A C 1
ATOM 622 O O . VAL A 1 84 ? 5.224 6.035 -25.070 1.00 86.56 84 VAL A O 1
ATOM 625 N N . ARG A 1 85 ? 4.253 4.319 -26.159 1.00 86.69 85 ARG A N 1
ATOM 626 C CA . ARG A 1 85 ? 4.832 3.240 -25.336 1.00 86.69 85 ARG A CA 1
ATOM 627 C C . ARG A 1 85 ? 5.716 2.310 -26.161 1.00 86.69 85 ARG A C 1
ATOM 629 O O . ARG A 1 85 ? 5.324 1.903 -27.244 1.00 86.69 85 ARG A O 1
ATOM 636 N N . GLY A 1 86 ? 6.859 1.902 -25.610 1.00 76.88 86 GLY A N 1
ATOM 637 C CA . GLY A 1 86 ? 7.838 1.044 -26.290 1.00 76.88 86 GLY A CA 1
ATOM 638 C C . GLY A 1 86 ? 8.955 1.835 -26.978 1.00 76.88 86 GLY A C 1
ATOM 639 O O . GLY A 1 86 ? 9.005 3.059 -26.903 1.00 76.88 86 GLY A O 1
ATOM 640 N N . SER A 1 87 ? 9.890 1.132 -27.615 1.00 69.25 87 SER A N 1
ATOM 641 C CA . SER A 1 87 ? 11.001 1.740 -28.356 1.00 69.25 87 SER A CA 1
ATOM 642 C C . SER A 1 87 ? 10.573 2.152 -29.771 1.00 69.25 87 SER A C 1
ATOM 644 O O . SER A 1 87 ? 10.003 1.338 -30.495 1.00 69.25 87 SER A O 1
ATOM 646 N N . GLY A 1 88 ? 10.895 3.379 -30.194 1.00 73.88 88 GLY A N 1
ATOM 647 C CA . GLY A 1 88 ? 10.584 3.892 -31.538 1.00 73.88 88 GLY A CA 1
ATOM 648 C C . GLY A 1 88 ? 9.175 4.490 -31.656 1.00 73.88 88 GLY A C 1
ATOM 649 O O . GLY A 1 88 ? 8.689 5.128 -30.725 1.00 73.88 88 GLY A O 1
ATOM 650 N N . ALA A 1 89 ? 8.512 4.301 -32.801 1.00 79.12 89 ALA A N 1
ATOM 651 C CA . ALA A 1 89 ? 7.131 4.744 -33.040 1.00 79.12 89 ALA A CA 1
ATOM 652 C C . ALA A 1 89 ? 6.115 3.762 -32.425 1.00 79.12 89 ALA A C 1
ATOM 654 O O . ALA A 1 89 ? 5.350 3.101 -33.125 1.00 79.12 89 ALA A O 1
ATOM 655 N N . GLY A 1 90 ? 6.170 3.607 -31.105 1.00 81.81 90 GLY A N 1
ATOM 656 C CA . GLY A 1 90 ? 5.294 2.698 -30.375 1.00 81.81 90 GLY A CA 1
ATOM 657 C C . GLY A 1 90 ? 3.817 3.129 -30.361 1.00 81.81 90 GLY A C 1
ATOM 658 O O . GLY A 1 90 ? 3.494 4.271 -30.701 1.00 81.81 90 GLY A O 1
ATOM 659 N N . PRO A 1 91 ? 2.887 2.242 -29.964 1.00 85.75 91 PRO A N 1
ATOM 660 C CA . PRO A 1 91 ? 1.475 2.590 -29.866 1.00 85.75 91 PRO A CA 1
ATOM 661 C C . PRO A 1 91 ? 1.234 3.667 -28.802 1.00 85.75 91 PRO A C 1
ATOM 663 O O . PRO A 1 91 ? 1.872 3.686 -27.746 1.00 85.75 91 PRO A O 1
ATOM 666 N N . VAL A 1 92 ? 0.261 4.542 -29.062 1.00 89.75 92 VAL A N 1
ATOM 667 C CA . VAL A 1 92 ? -0.265 5.460 -28.048 1.00 89.75 92 VAL A CA 1
ATOM 668 C C . VAL A 1 92 ? -1.180 4.664 -27.124 1.00 89.75 92 VAL A C 1
ATOM 670 O O . VAL A 1 92 ? -2.231 4.185 -27.547 1.00 89.75 92 VAL A O 1
ATOM 673 N N . ALA A 1 93 ? -0.776 4.512 -25.866 1.00 90.62 93 ALA A N 1
ATOM 674 C CA . ALA A 1 93 ? -1.522 3.752 -24.874 1.00 90.62 93 ALA A CA 1
ATOM 675 C C . ALA A 1 93 ? -1.481 4.432 -23.492 1.00 90.62 93 ALA A C 1
ATOM 677 O O . ALA A 1 93 ? -0.503 5.122 -23.159 1.00 90.62 93 ALA A O 1
ATOM 678 N N . PRO A 1 94 ? -2.524 4.242 -22.661 1.00 91.62 94 PRO A N 1
ATOM 679 C CA . PRO A 1 94 ? -2.491 4.648 -21.260 1.00 91.62 94 PRO A CA 1
ATOM 680 C C . PRO A 1 94 ? -1.316 4.001 -20.516 1.00 91.62 94 PRO A C 1
ATOM 682 O O . PRO A 1 94 ? -0.967 2.849 -20.779 1.00 91.62 94 PRO A O 1
ATOM 685 N N . SER A 1 95 ? -0.708 4.735 -19.584 1.00 90.06 95 SER A N 1
ATOM 686 C CA . SER A 1 95 ? 0.274 4.194 -18.645 1.00 90.06 95 SER A CA 1
ATOM 687 C C . SER A 1 95 ? -0.371 3.171 -17.720 1.00 90.06 95 SER A C 1
ATOM 689 O O . SER A 1 95 ? -1.566 3.246 -17.424 1.00 90.06 95 SER A O 1
ATOM 691 N N . ASP A 1 96 ? 0.455 2.288 -17.171 1.00 88.94 96 ASP A N 1
ATOM 692 C CA . ASP A 1 96 ? 0.075 1.523 -15.992 1.00 88.94 96 ASP A CA 1
ATOM 693 C C . ASP A 1 96 ? -0.279 2.478 -14.821 1.00 88.94 96 ASP A C 1
ATOM 695 O O . ASP A 1 96 ? 0.454 3.450 -14.595 1.00 88.94 96 ASP A O 1
ATOM 699 N N . PRO A 1 97 ? -1.383 2.255 -14.079 1.00 92.81 97 PRO A N 1
ATOM 700 C CA . PRO A 1 97 ? -1.742 3.005 -12.873 1.00 92.81 97 PRO A CA 1
ATOM 701 C C . PRO A 1 97 ? -0.596 3.155 -11.865 1.00 92.81 97 PRO A C 1
ATOM 703 O O . PRO A 1 97 ? -0.476 4.196 -11.214 1.00 92.81 97 PRO A O 1
ATOM 706 N N . PHE A 1 98 ? 0.276 2.154 -11.756 1.00 93.38 98 PHE A N 1
ATOM 707 C CA . PHE A 1 98 ? 1.441 2.167 -10.881 1.00 93.38 98 PHE A CA 1
ATOM 708 C C . PHE A 1 98 ? 2.447 3.267 -11.229 1.00 93.38 98 PHE A C 1
ATOM 710 O O . PHE A 1 98 ? 3.128 3.773 -10.338 1.00 93.38 98 PHE A O 1
ATOM 717 N N . ALA A 1 99 ? 2.501 3.718 -12.488 1.00 92.50 99 ALA A N 1
ATOM 718 C CA . ALA A 1 99 ? 3.366 4.826 -12.895 1.00 92.50 99 ALA A CA 1
ATOM 719 C C . ALA A 1 99 ? 3.057 6.116 -12.115 1.00 92.50 99 ALA A C 1
ATOM 721 O O . ALA A 1 99 ? 3.972 6.867 -11.784 1.00 92.50 99 ALA A O 1
ATOM 722 N N . TYR A 1 100 ? 1.789 6.348 -11.752 1.00 94.50 100 TYR A N 1
ATOM 723 C CA . TYR A 1 100 ? 1.404 7.475 -10.897 1.00 94.50 100 TYR A CA 1
ATOM 724 C C . TYR A 1 100 ? 1.956 7.318 -9.476 1.00 94.50 100 TYR A C 1
ATOM 726 O O . TYR A 1 100 ? 2.455 8.282 -8.898 1.00 94.50 100 TYR A O 1
ATOM 734 N N . VAL A 1 101 ? 1.900 6.104 -8.918 1.00 95.56 101 VAL A N 1
ATOM 735 C CA . VAL A 1 101 ? 2.444 5.802 -7.583 1.00 95.56 101 VAL A CA 1
ATOM 736 C C . VAL A 1 101 ? 3.959 6.005 -7.572 1.00 95.56 101 VAL A C 1
ATOM 738 O O . VAL A 1 101 ? 4.480 6.656 -6.666 1.00 95.56 101 VAL A O 1
ATOM 741 N N . LEU A 1 102 ? 4.657 5.532 -8.608 1.00 92.88 102 LEU A N 1
ATOM 742 C CA . LEU A 1 102 ? 6.094 5.744 -8.782 1.00 92.88 102 LEU A CA 1
ATOM 743 C C . LEU A 1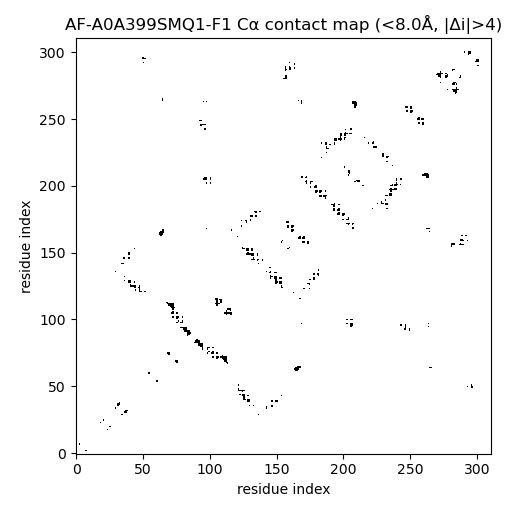 102 ? 6.453 7.218 -8.943 1.00 92.88 102 LEU A C 1
ATOM 745 O O . LEU A 1 102 ? 7.419 7.665 -8.334 1.00 92.88 102 LEU A O 1
ATOM 749 N N . ALA A 1 103 ? 5.689 7.985 -9.722 1.00 94.56 103 ALA A N 1
ATOM 750 C CA . ALA A 1 103 ? 5.941 9.412 -9.898 1.00 94.56 103 ALA A CA 1
ATOM 751 C C . ALA A 1 103 ? 5.798 10.178 -8.573 1.00 94.56 103 ALA A C 1
ATOM 753 O O . ALA A 1 103 ? 6.647 11.009 -8.245 1.00 94.56 103 ALA A O 1
ATOM 754 N N . VAL A 1 104 ? 4.781 9.853 -7.766 1.00 96.31 104 VAL A N 1
ATOM 755 C CA . VAL A 1 104 ? 4.598 10.431 -6.425 1.00 96.31 104 VAL A CA 1
ATOM 756 C C . VAL A 1 104 ? 5.732 10.019 -5.482 1.00 96.31 104 VAL A C 1
ATOM 758 O O . VAL A 1 104 ? 6.316 10.884 -4.832 1.00 96.31 104 VAL A O 1
ATOM 761 N N . LEU A 1 105 ? 6.087 8.731 -5.432 1.00 94.56 105 LEU A N 1
ATOM 762 C CA . LEU A 1 105 ? 7.172 8.228 -4.582 1.00 94.56 105 LEU A CA 1
ATOM 763 C C . LEU A 1 105 ? 8.528 8.836 -4.973 1.00 94.56 105 LEU A C 1
ATOM 765 O O . LEU A 1 105 ? 9.246 9.354 -4.123 1.00 94.56 105 LEU A O 1
ATOM 769 N N . GLY A 1 106 ? 8.855 8.831 -6.263 1.00 92.38 106 GLY A N 1
ATOM 770 C CA . GLY A 1 106 ? 10.101 9.375 -6.804 1.00 92.38 106 GLY A CA 1
ATOM 771 C C . GLY A 1 106 ? 10.215 10.896 -6.686 1.00 92.38 106 GLY A C 1
ATOM 772 O O . GLY A 1 106 ? 11.319 11.431 -6.715 1.00 92.38 106 GLY A O 1
ATOM 773 N N . SER A 1 107 ? 9.099 11.606 -6.489 1.00 95.81 107 SER A N 1
ATOM 774 C CA . SER A 1 107 ? 9.114 13.047 -6.203 1.00 95.81 107 SER A CA 1
ATOM 775 C C . SER A 1 107 ? 9.694 13.377 -4.822 1.00 95.81 107 SER A C 1
ATOM 777 O O . SER A 1 107 ? 10.105 14.516 -4.611 1.00 95.81 107 SER A O 1
ATOM 779 N N . VAL A 1 108 ? 9.772 12.407 -3.897 1.00 95.44 108 VAL A N 1
ATOM 780 C CA . VAL A 1 108 ? 10.424 12.584 -2.583 1.00 95.44 108 VAL A CA 1
ATOM 781 C C . VAL A 1 108 ? 11.918 12.874 -2.753 1.00 95.44 108 VAL A C 1
ATOM 783 O O . VAL A 1 108 ? 12.464 13.723 -2.054 1.00 95.44 108 VAL A O 1
ATOM 786 N N . THR A 1 109 ? 12.567 12.218 -3.716 1.00 91.62 109 THR A N 1
ATOM 787 C CA . THR A 1 109 ? 13.970 12.438 -4.087 1.00 91.62 109 THR A CA 1
ATOM 788 C C . THR A 1 109 ? 14.037 12.887 -5.541 1.00 91.62 109 THR A C 1
ATOM 790 O O . THR A 1 109 ? 14.520 12.173 -6.414 1.00 91.62 109 THR A O 1
ATOM 793 N N . ALA A 1 110 ? 13.529 14.090 -5.822 1.00 92.19 110 ALA A N 1
ATOM 794 C CA . ALA A 1 110 ? 13.280 14.546 -7.192 1.00 92.19 110 ALA A CA 1
ATOM 795 C C . ALA A 1 110 ? 14.510 14.519 -8.127 1.00 92.19 110 ALA A C 1
ATOM 797 O O . ALA A 1 110 ? 14.341 14.426 -9.345 1.00 92.19 110 ALA A O 1
ATOM 798 N N . TRP A 1 111 ? 15.718 14.596 -7.560 1.00 89.88 111 TRP A N 1
ATOM 799 C CA . TRP A 1 111 ? 17.007 14.530 -8.259 1.00 89.88 111 TRP A CA 1
ATOM 800 C C . TRP A 1 111 ? 17.504 13.105 -8.536 1.00 89.88 111 TRP A C 1
ATOM 802 O O . TRP A 1 111 ? 18.301 12.919 -9.445 1.00 89.88 111 TRP A O 1
ATOM 812 N N . ASP A 1 112 ? 17.060 12.118 -7.760 1.00 86.94 112 ASP A N 1
ATOM 813 C CA . ASP A 1 112 ? 17.368 10.701 -7.957 1.00 86.94 112 ASP A CA 1
ATOM 814 C C . ASP A 1 112 ? 16.232 9.852 -7.359 1.00 86.94 112 ASP A C 1
ATOM 816 O O . ASP A 1 112 ? 16.254 9.514 -6.168 1.00 86.94 112 ASP A O 1
ATOM 820 N N . PRO A 1 113 ? 15.203 9.514 -8.155 1.00 88.88 113 PRO A N 1
ATOM 821 C CA . PRO A 1 113 ? 14.062 8.732 -7.689 1.00 88.88 113 PRO A CA 1
ATOM 822 C C . PRO A 1 113 ? 14.424 7.357 -7.112 1.00 88.88 113 PRO A C 1
ATOM 824 O O . PRO A 1 113 ? 13.666 6.813 -6.305 1.00 88.88 113 PRO A O 1
ATOM 827 N N . SER A 1 114 ? 15.578 6.796 -7.488 1.00 86.81 114 SER A N 1
ATOM 828 C CA . SER A 1 114 ? 16.034 5.495 -6.984 1.00 86.81 114 SER A CA 1
ATOM 829 C C . SER A 1 114 ? 16.329 5.541 -5.480 1.00 86.81 114 SER A C 1
ATOM 831 O O . SER A 1 114 ? 16.123 4.545 -4.784 1.00 86.81 114 SER A O 1
ATOM 833 N N . LEU A 1 115 ? 16.716 6.706 -4.942 1.00 86.25 115 LEU A N 1
ATOM 834 C CA . LEU A 1 115 ? 16.945 6.891 -3.505 1.00 86.25 115 LEU A CA 1
ATOM 835 C C . LEU A 1 115 ? 15.662 6.761 -2.678 1.00 86.25 115 LEU A C 1
ATOM 837 O O . LEU A 1 115 ? 15.702 6.182 -1.593 1.00 86.25 115 LEU A O 1
ATOM 841 N N . ALA A 1 116 ? 14.519 7.248 -3.173 1.00 90.75 116 ALA A N 1
ATOM 842 C CA . ALA A 1 116 ? 13.233 7.071 -2.496 1.00 90.75 116 ALA A CA 1
ATOM 843 C C . ALA A 1 116 ? 12.847 5.587 -2.398 1.00 90.75 116 ALA A C 1
ATOM 845 O O . ALA A 1 116 ? 12.352 5.148 -1.360 1.00 90.75 116 ALA A O 1
ATOM 846 N N . VAL A 1 117 ? 13.116 4.803 -3.447 1.00 89.06 117 VAL A N 1
ATOM 847 C CA . VAL A 1 117 ? 12.878 3.351 -3.448 1.00 89.06 117 VAL A CA 1
ATOM 848 C C . VAL A 1 117 ? 13.810 2.646 -2.467 1.00 89.06 117 VAL A C 1
ATOM 850 O O . VAL A 1 117 ? 13.338 1.866 -1.644 1.00 89.06 117 VAL A O 1
ATOM 853 N N . LEU A 1 118 ? 15.107 2.959 -2.490 1.00 86.81 118 LEU A N 1
ATOM 854 C CA . LEU A 1 118 ? 16.069 2.426 -1.523 1.00 86.81 118 LEU A CA 1
ATOM 855 C C . LEU A 1 118 ? 15.639 2.736 -0.079 1.00 86.81 118 LEU A C 1
ATOM 857 O O . LEU A 1 118 ? 15.572 1.835 0.756 1.00 86.81 118 LEU A O 1
ATOM 861 N N . GLY A 1 119 ? 15.299 3.995 0.207 1.00 89.25 119 GLY A N 1
ATOM 862 C CA . GLY A 1 119 ? 14.836 4.420 1.527 1.00 89.25 119 GLY A CA 1
ATOM 863 C C . GLY A 1 119 ? 13.570 3.684 1.964 1.00 89.25 119 GLY A C 1
ATOM 864 O O . GLY A 1 119 ? 13.475 3.258 3.114 1.00 89.25 119 GLY A O 1
ATOM 865 N N . LEU A 1 120 ? 12.627 3.462 1.043 1.00 93.19 120 LEU A N 1
ATOM 866 C CA . LEU A 1 120 ? 11.421 2.676 1.298 1.00 93.19 120 LEU A CA 1
ATOM 867 C C . LEU A 1 120 ? 11.747 1.216 1.641 1.00 93.19 120 LEU A C 1
ATOM 869 O O . LEU A 1 120 ? 11.176 0.689 2.591 1.00 93.19 120 LEU A O 1
ATOM 873 N N . PHE A 1 121 ? 12.655 0.569 0.905 1.00 89.62 121 PHE A N 1
ATOM 874 C CA . PHE A 1 121 ? 13.056 -0.822 1.156 1.00 89.62 121 PHE A CA 1
ATOM 875 C C . PHE A 1 121 ? 13.743 -0.982 2.519 1.00 89.62 121 PHE A C 1
ATOM 877 O O . PHE A 1 121 ? 13.419 -1.903 3.271 1.00 89.62 121 PHE A O 1
ATOM 884 N N . VAL A 1 122 ? 14.620 -0.043 2.885 1.00 89.12 122 VAL A N 1
ATOM 885 C CA . VAL A 1 122 ? 15.252 -0.001 4.214 1.00 89.12 122 VAL A CA 1
ATOM 886 C C . VAL A 1 122 ? 14.219 0.280 5.313 1.00 89.12 122 VAL A C 1
ATOM 888 O O . VAL A 1 122 ? 14.301 -0.275 6.409 1.00 89.12 122 VAL A O 1
ATOM 891 N N . ALA A 1 123 ? 13.205 1.097 5.038 1.00 94.69 123 ALA A N 1
ATOM 892 C CA . ALA A 1 123 ? 12.144 1.409 5.991 1.00 94.69 123 ALA A CA 1
ATOM 893 C C . ALA A 1 123 ? 10.979 0.398 5.987 1.00 94.69 123 ALA A C 1
ATOM 895 O O . ALA A 1 123 ? 10.057 0.540 6.790 1.00 94.69 123 ALA A O 1
ATOM 896 N N . ALA A 1 124 ? 10.986 -0.626 5.127 1.00 94.81 124 ALA A N 1
ATOM 897 C CA . ALA A 1 124 ? 9.818 -1.479 4.914 1.00 94.81 124 ALA A CA 1
ATOM 898 C C . ALA A 1 124 ? 9.383 -2.216 6.190 1.00 94.81 124 ALA A C 1
ATOM 900 O O . ALA A 1 124 ? 8.219 -2.133 6.577 1.00 94.81 124 ALA A O 1
ATOM 901 N N . LEU A 1 125 ? 10.310 -2.875 6.893 1.00 95.00 125 LEU A N 1
ATOM 902 C CA . LEU A 1 125 ? 9.992 -3.596 8.132 1.00 95.00 125 LEU A CA 1
ATOM 903 C C . LEU A 1 125 ? 9.455 -2.676 9.247 1.00 95.00 125 LEU A C 1
ATOM 905 O O . LEU A 1 125 ? 8.383 -2.973 9.782 1.00 95.00 125 LEU A O 1
ATOM 909 N N . PRO A 1 126 ? 10.103 -1.544 9.600 1.00 96.94 126 PRO A N 1
ATOM 910 C CA . PRO A 1 126 ? 9.556 -0.657 10.626 1.00 96.94 126 PRO A CA 1
ATOM 911 C C . PRO A 1 126 ? 8.223 -0.015 10.215 1.00 96.94 126 PRO A C 1
ATOM 913 O O . PRO A 1 126 ? 7.344 0.147 11.065 1.00 96.94 126 PRO A O 1
ATOM 916 N N . LEU A 1 127 ? 8.024 0.304 8.930 1.00 97.12 127 LEU A N 1
ATOM 917 C CA . LEU A 1 127 ? 6.744 0.818 8.432 1.00 97.12 127 LEU A CA 1
ATOM 918 C C . LEU A 1 127 ? 5.633 -0.240 8.506 1.00 97.12 127 LEU A C 1
ATOM 920 O O . LEU A 1 127 ? 4.517 0.091 8.914 1.00 97.12 127 LEU A O 1
ATOM 924 N N . ALA A 1 128 ? 5.930 -1.499 8.172 1.00 97.31 128 ALA A N 1
ATOM 925 C CA . ALA A 1 128 ? 4.998 -2.620 8.294 1.00 97.31 128 ALA A CA 1
ATOM 926 C C . ALA A 1 128 ? 4.572 -2.830 9.755 1.00 97.31 128 ALA A C 1
ATOM 928 O O . ALA A 1 128 ? 3.374 -2.918 10.041 1.00 97.31 128 ALA A O 1
ATOM 929 N N . ALA A 1 129 ? 5.540 -2.829 10.678 1.00 97.06 129 ALA A N 1
ATOM 930 C CA . ALA A 1 129 ? 5.298 -2.973 12.111 1.00 97.06 129 ALA A CA 1
ATOM 931 C C . ALA A 1 129 ? 4.418 -1.840 12.649 1.00 97.06 129 ALA A C 1
ATOM 933 O O . ALA A 1 129 ? 3.422 -2.095 13.329 1.00 97.06 129 ALA A O 1
ATOM 934 N N . LEU A 1 130 ? 4.743 -0.590 12.298 1.00 96.69 130 LEU A N 1
ATOM 935 C CA . LEU A 1 130 ? 3.984 0.589 12.710 1.00 96.69 130 LEU A CA 1
ATOM 936 C C . LEU A 1 130 ? 2.530 0.520 12.225 1.00 96.69 130 LEU A C 1
ATOM 938 O O . LEU A 1 130 ? 1.599 0.706 13.013 1.00 96.69 130 LEU A O 1
ATOM 942 N N . ALA A 1 131 ? 2.333 0.237 10.937 1.00 95.12 131 ALA A N 1
ATOM 943 C CA . ALA A 1 131 ? 1.015 0.195 10.315 1.00 95.12 131 ALA A CA 1
ATOM 944 C C . ALA A 1 131 ? 0.133 -0.900 10.936 1.00 95.12 131 ALA A C 1
ATOM 946 O O . ALA A 1 131 ? -1.022 -0.654 11.302 1.00 95.12 131 ALA A O 1
ATOM 947 N N . ALA A 1 132 ? 0.692 -2.100 11.102 1.00 96.38 132 ALA A N 1
ATOM 948 C CA . ALA A 1 132 ? -0.000 -3.239 11.688 1.00 96.38 132 ALA A CA 1
ATOM 949 C C . ALA A 1 132 ? -0.321 -3.022 13.171 1.00 96.38 132 ALA A C 1
ATOM 951 O O . ALA A 1 132 ? -1.445 -3.298 13.596 1.00 96.38 132 ALA A O 1
ATOM 952 N N . TRP A 1 133 ? 0.610 -2.453 13.943 1.00 95.69 133 TRP A N 1
ATOM 953 C CA . TRP A 1 133 ? 0.380 -2.123 15.349 1.00 95.69 133 TRP A CA 1
ATOM 954 C C . TRP A 1 133 ? -0.767 -1.117 15.511 1.00 95.69 133 TRP A C 1
ATOM 956 O O . TRP A 1 133 ? -1.680 -1.334 16.312 1.00 95.69 133 TRP A O 1
ATOM 966 N N . LEU A 1 134 ? -0.766 -0.038 14.715 1.00 93.88 134 LEU A N 1
ATOM 967 C CA . LEU A 1 134 ? -1.811 0.993 14.754 1.00 93.88 134 LEU A CA 1
ATOM 968 C C . LEU A 1 134 ? -3.171 0.445 14.317 1.00 93.88 134 LEU A C 1
ATOM 970 O O . LEU A 1 134 ? -4.196 0.791 14.908 1.00 93.88 134 LEU A O 1
ATOM 974 N N . CYS A 1 135 ? -3.191 -0.427 13.310 1.00 94.31 135 CYS A N 1
ATOM 975 C CA . CYS A 1 135 ? -4.407 -1.112 12.890 1.00 94.31 135 CYS A CA 1
ATOM 976 C C . CYS A 1 135 ? -4.938 -2.032 14.004 1.00 94.31 135 CYS A C 1
ATOM 978 O O . CYS A 1 135 ? -6.112 -1.948 14.370 1.00 94.31 135 CYS A O 1
ATOM 980 N N . ALA A 1 136 ? -4.076 -2.849 14.616 1.00 94.12 136 ALA A N 1
ATOM 981 C CA . ALA A 1 136 ? -4.444 -3.741 15.714 1.00 94.12 136 ALA A CA 1
ATOM 982 C C . ALA A 1 136 ? -4.925 -2.976 16.959 1.00 94.12 136 ALA A C 1
ATOM 984 O O . ALA A 1 136 ? -5.848 -3.425 17.643 1.00 94.12 136 ALA A O 1
ATOM 985 N N . ALA A 1 137 ? -4.376 -1.787 17.225 1.00 92.00 137 ALA A N 1
ATOM 986 C CA . ALA A 1 137 ? -4.803 -0.938 18.335 1.00 92.00 137 ALA A CA 1
ATOM 987 C C . ALA A 1 137 ? -6.276 -0.498 18.247 1.00 92.00 137 ALA A C 1
ATOM 989 O O . ALA A 1 137 ? -6.888 -0.210 19.276 1.00 92.00 137 ALA A O 1
ATOM 990 N N . GLN A 1 138 ? -6.871 -0.500 17.048 1.00 90.25 138 GLN A N 1
ATOM 991 C CA . GLN A 1 138 ? -8.301 -0.236 16.863 1.00 90.25 138 GLN A CA 1
ATOM 992 C C . GLN A 1 138 ? -9.190 -1.447 17.171 1.00 90.25 138 GLN A C 1
ATOM 994 O O . GLN A 1 138 ? -10.389 -1.274 17.389 1.00 90.25 138 GLN A O 1
ATOM 999 N N . LEU A 1 139 ? -8.627 -2.656 17.138 1.00 90.88 139 LEU A N 1
ATOM 1000 C CA . LEU A 1 139 ? -9.363 -3.915 17.263 1.00 90.88 139 LEU A CA 1
ATOM 1001 C C . LEU A 1 139 ? -9.268 -4.498 18.674 1.00 90.88 139 LEU A C 1
ATOM 1003 O O . LEU A 1 139 ? -10.211 -5.133 19.139 1.00 90.88 139 LEU A O 1
ATOM 1007 N N . THR A 1 140 ? -8.152 -4.273 19.371 1.00 91.56 140 THR A N 1
ATOM 1008 C CA . THR A 1 140 ? -7.909 -4.838 20.702 1.00 91.56 140 THR A CA 1
ATOM 1009 C C . THR A 1 140 ? -7.262 -3.846 21.665 1.00 91.56 140 THR A C 1
ATOM 1011 O O . THR A 1 140 ? -6.463 -2.983 21.287 1.00 91.56 140 THR A O 1
ATOM 1014 N N . ARG A 1 141 ? -7.595 -3.990 22.954 1.00 88.56 141 ARG A N 1
ATOM 1015 C CA . ARG A 1 141 ? -6.971 -3.251 24.063 1.00 88.56 141 ARG A CA 1
ATOM 1016 C C . ARG A 1 141 ? -5.677 -3.902 24.563 1.00 88.56 141 ARG A C 1
ATOM 1018 O O . ARG A 1 141 ? -4.879 -3.218 25.189 1.00 88.56 141 ARG A O 1
ATOM 1025 N N . ASN A 1 142 ? -5.459 -5.185 24.272 1.00 90.88 142 ASN A N 1
ATOM 1026 C CA . ASN A 1 142 ? -4.300 -5.934 24.759 1.00 90.88 142 ASN A CA 1
ATOM 1027 C C . ASN A 1 142 ? -3.044 -5.604 23.929 1.00 90.88 142 ASN A C 1
ATOM 1029 O O . ASN A 1 142 ? -3.012 -5.872 22.727 1.00 90.88 142 ASN A O 1
ATOM 1033 N N . SER A 1 143 ? -2.013 -5.045 24.571 1.00 91.00 143 SER A N 1
ATOM 1034 C CA . SER A 1 143 ? -0.743 -4.659 23.937 1.00 91.00 143 SER A CA 1
ATOM 1035 C C . SER A 1 143 ? 0.009 -5.844 23.331 1.00 91.00 143 SER A C 1
ATOM 1037 O O . SER A 1 143 ? 0.562 -5.707 22.241 1.00 91.00 143 SER A O 1
ATOM 1039 N N . TRP A 1 144 ? -0.036 -7.018 23.967 1.00 92.00 144 TRP A N 1
ATOM 1040 C CA . TRP A 1 144 ? 0.600 -8.231 23.450 1.00 92.00 144 TRP A CA 1
ATOM 1041 C C . TRP A 1 144 ? 0.012 -8.652 22.102 1.00 92.00 144 TRP A C 1
ATOM 1043 O O . TRP A 1 144 ? 0.748 -8.923 21.159 1.00 92.00 144 TRP A O 1
ATOM 1053 N N . LEU A 1 145 ? -1.319 -8.623 21.966 1.00 94.00 145 LEU A N 1
ATOM 1054 C CA . LEU A 1 145 ? -1.982 -8.953 20.701 1.00 94.00 145 LEU A CA 1
ATOM 1055 C C . LEU A 1 145 ? -1.649 -7.944 19.589 1.00 94.00 145 LEU A C 1
ATOM 1057 O O . LEU A 1 145 ? -1.575 -8.326 18.424 1.00 94.00 145 LEU A O 1
ATOM 1061 N N . ARG A 1 146 ? -1.408 -6.669 19.931 1.00 94.56 146 ARG A N 1
ATOM 1062 C CA . ARG A 1 146 ? -0.950 -5.652 18.964 1.00 94.56 146 ARG A CA 1
ATOM 1063 C C . ARG A 1 146 ? 0.481 -5.916 18.509 1.00 94.56 146 ARG A C 1
ATOM 1065 O O . ARG A 1 146 ? 0.760 -5.808 17.320 1.00 94.56 146 ARG A O 1
ATOM 1072 N N . ALA A 1 147 ? 1.363 -6.275 19.441 1.00 94.12 147 ALA A N 1
ATOM 1073 C CA . ALA A 1 147 ? 2.741 -6.640 19.139 1.00 94.12 147 ALA A CA 1
ATOM 1074 C C . ALA A 1 147 ? 2.806 -7.910 18.280 1.00 94.12 147 ALA A C 1
ATOM 1076 O O . ALA A 1 147 ? 3.526 -7.932 17.288 1.00 94.12 147 ALA A O 1
ATOM 1077 N N . LEU A 1 148 ? 1.992 -8.921 18.597 1.00 95.62 148 LEU A N 1
ATOM 1078 C CA . LEU A 1 148 ? 1.877 -10.141 17.801 1.00 95.62 148 LEU A CA 1
ATOM 1079 C C . LEU A 1 148 ? 1.380 -9.844 16.380 1.00 95.62 148 LEU A C 1
ATOM 1081 O O . LEU A 1 148 ? 1.964 -10.331 15.420 1.00 95.62 148 LEU A O 1
ATOM 1085 N N . ALA A 1 149 ? 0.354 -9.000 16.231 1.00 95.81 149 ALA A N 1
ATOM 1086 C CA . ALA A 1 149 ? -0.128 -8.586 14.914 1.00 95.81 149 ALA A CA 1
ATOM 1087 C C . ALA A 1 149 ? 0.953 -7.842 14.113 1.00 95.81 149 ALA A C 1
ATOM 1089 O O . ALA A 1 149 ? 1.122 -8.105 12.924 1.00 95.81 149 ALA A O 1
ATOM 1090 N N . ALA A 1 150 ? 1.712 -6.953 14.762 1.00 96.31 150 ALA A N 1
ATOM 1091 C CA . ALA A 1 150 ? 2.830 -6.256 14.137 1.00 96.31 150 ALA A CA 1
ATOM 1092 C C . ALA A 1 150 ? 3.940 -7.221 13.706 1.00 96.31 150 ALA A C 1
ATOM 1094 O O . ALA A 1 150 ? 4.429 -7.118 12.585 1.00 96.31 150 ALA A O 1
ATOM 1095 N N . LEU A 1 151 ? 4.289 -8.187 14.557 1.00 95.38 151 LEU A N 1
ATOM 1096 C CA . LEU A 1 151 ? 5.292 -9.209 14.271 1.00 95.38 151 LEU A CA 1
ATOM 1097 C C . LEU A 1 151 ? 4.880 -10.079 13.078 1.00 95.38 151 LEU A C 1
ATOM 1099 O O . LEU A 1 151 ? 5.632 -10.186 12.115 1.00 95.38 151 LEU A O 1
ATOM 1103 N N . VAL A 1 152 ? 3.667 -10.640 13.115 1.00 95.44 152 VAL A N 1
ATOM 1104 C CA . VAL A 1 152 ? 3.126 -11.497 12.047 1.00 95.44 152 VAL A CA 1
ATOM 1105 C C . VAL A 1 152 ? 3.051 -10.742 10.720 1.00 95.44 152 VAL A C 1
ATOM 1107 O O . VAL A 1 152 ? 3.384 -11.303 9.684 1.00 95.44 152 VAL A O 1
ATOM 1110 N N . TRP A 1 153 ? 2.653 -9.466 10.734 1.00 96.81 153 TRP A N 1
ATOM 1111 C CA . TRP A 1 153 ? 2.568 -8.665 9.510 1.00 96.81 153 TRP A CA 1
ATOM 1112 C C . TRP A 1 153 ? 3.940 -8.277 8.945 1.00 96.81 153 TRP A C 1
ATOM 1114 O O . TRP A 1 153 ? 4.131 -8.269 7.729 1.00 96.81 153 TRP A O 1
ATOM 1124 N N . THR A 1 154 ? 4.889 -7.946 9.824 1.00 96.31 154 THR A N 1
ATOM 1125 C CA . THR A 1 154 ? 6.254 -7.531 9.453 1.00 96.31 154 THR A CA 1
ATOM 1126 C C . THR A 1 154 ? 7.070 -8.697 8.925 1.00 96.31 154 THR A C 1
ATOM 1128 O O . THR A 1 154 ? 7.891 -8.520 8.034 1.00 96.31 154 THR A O 1
ATOM 1131 N N . LEU A 1 155 ? 6.835 -9.891 9.461 1.00 94.44 155 LEU A N 1
ATOM 1132 C CA . LEU A 1 155 ? 7.536 -11.099 9.057 1.00 94.44 155 LEU A CA 1
ATOM 1133 C C . LEU A 1 155 ? 6.680 -12.003 8.158 1.00 94.44 155 LEU A C 1
ATOM 1135 O O . LEU A 1 155 ? 6.922 -13.199 8.039 1.00 94.44 155 LEU A O 1
ATOM 1139 N N . ALA A 1 156 ? 5.649 -11.444 7.527 1.00 94.19 156 ALA A N 1
ATOM 1140 C CA . ALA A 1 156 ? 4.825 -12.191 6.592 1.00 94.19 156 ALA A CA 1
ATOM 1141 C C . ALA A 1 156 ? 5.678 -12.666 5.396 1.00 94.19 156 ALA A C 1
ATOM 1143 O O . ALA A 1 156 ? 6.403 -11.844 4.820 1.00 94.19 156 ALA A O 1
ATOM 1144 N N . PRO A 1 157 ? 5.550 -13.935 4.953 1.00 91.50 157 PRO A N 1
ATOM 1145 C CA . PRO A 1 157 ? 6.294 -14.455 3.804 1.00 91.50 157 PRO A CA 1
ATOM 1146 C C . PRO A 1 157 ? 6.142 -13.604 2.541 1.00 91.50 157 PRO A C 1
ATOM 1148 O O . PRO A 1 157 ? 7.089 -13.413 1.784 1.00 91.50 157 PRO A O 1
ATOM 1151 N N . THR A 1 158 ? 4.951 -13.037 2.337 1.00 91.69 158 THR A N 1
ATOM 1152 C CA . THR A 1 158 ? 4.644 -12.148 1.212 1.00 91.69 158 THR A CA 1
ATOM 1153 C C . THR A 1 158 ? 5.540 -10.913 1.170 1.00 91.69 158 THR A C 1
ATOM 1155 O O . THR A 1 158 ? 5.973 -10.521 0.089 1.00 91.69 158 THR A O 1
ATOM 1158 N N . LEU A 1 159 ? 5.842 -10.306 2.323 1.00 93.00 159 LEU A N 1
ATOM 1159 C CA . LEU A 1 159 ? 6.706 -9.129 2.400 1.00 93.00 159 LEU A CA 1
ATOM 1160 C C . LEU A 1 159 ? 8.175 -9.511 2.235 1.00 93.00 159 LEU A C 1
ATOM 1162 O O . LEU A 1 159 ? 8.892 -8.842 1.496 1.00 93.00 159 LEU A O 1
ATOM 1166 N N . LEU A 1 160 ? 8.614 -10.575 2.911 1.00 90.88 160 LEU A N 1
ATOM 1167 C CA . LEU A 1 160 ? 10.012 -11.005 2.882 1.00 90.88 160 LEU A CA 1
ATOM 1168 C C . LEU A 1 160 ? 10.435 -11.438 1.473 1.00 90.88 160 LEU A C 1
ATOM 1170 O O . LEU A 1 160 ? 11.466 -10.978 0.987 1.00 90.88 160 LEU A O 1
ATOM 1174 N N . ILE A 1 161 ? 9.599 -12.216 0.774 1.00 88.25 161 ILE A N 1
ATOM 1175 C CA . ILE A 1 161 ? 9.836 -12.579 -0.633 1.00 88.25 161 ILE A CA 1
ATOM 1176 C C . ILE A 1 161 ? 9.832 -11.336 -1.522 1.00 88.25 161 ILE A C 1
ATOM 1178 O O . ILE A 1 161 ? 10.730 -11.168 -2.340 1.00 88.25 161 ILE A O 1
ATOM 1182 N N . ALA A 1 162 ? 8.869 -10.424 -1.349 1.00 89.38 162 ALA A N 1
ATOM 1183 C CA . ALA A 1 162 ? 8.818 -9.210 -2.160 1.00 89.38 162 ALA A CA 1
ATOM 1184 C C . ALA A 1 162 ? 10.061 -8.321 -1.974 1.00 89.38 162 ALA A C 1
ATOM 1186 O O . ALA A 1 162 ? 10.529 -7.718 -2.941 1.00 89.38 162 ALA A O 1
ATOM 1187 N N . LEU A 1 163 ? 10.612 -8.252 -0.758 1.00 88.25 163 LEU A N 1
ATOM 1188 C CA . LEU A 1 163 ? 11.864 -7.547 -0.477 1.00 88.25 163 LEU A CA 1
ATOM 1189 C C . LEU A 1 163 ? 13.072 -8.258 -1.099 1.00 88.25 163 LEU A C 1
ATOM 1191 O O . LEU A 1 163 ? 13.914 -7.581 -1.686 1.00 88.25 163 LEU A O 1
ATOM 1195 N N . GLY A 1 164 ? 13.138 -9.590 -1.009 1.00 83.88 164 GLY A N 1
ATOM 1196 C CA . GLY A 1 164 ? 14.214 -10.394 -1.600 1.00 83.88 164 GLY A CA 1
ATOM 1197 C C . GLY A 1 164 ? 14.237 -10.348 -3.131 1.00 83.88 164 GLY A C 1
ATOM 1198 O O . GLY A 1 164 ? 15.294 -10.196 -3.734 1.00 83.88 164 GLY A O 1
ATOM 1199 N N . GLU A 1 165 ? 13.066 -10.391 -3.768 1.00 82.75 165 GLU A N 1
ATOM 1200 C CA . GLU A 1 165 ? 12.914 -10.340 -5.229 1.00 82.75 165 GLU A CA 1
ATOM 1201 C C . GLU A 1 165 ? 12.918 -8.910 -5.797 1.00 82.75 165 GLU A C 1
ATOM 1203 O O . GLU A 1 165 ? 12.837 -8.725 -7.014 1.00 82.75 165 GLU A O 1
ATOM 1208 N N . GLY A 1 166 ? 12.958 -7.875 -4.952 1.00 84.38 166 GLY A N 1
ATOM 1209 C CA . GLY A 1 166 ? 12.889 -6.489 -5.419 1.00 84.38 166 GLY A CA 1
ATOM 1210 C C . GLY A 1 166 ? 11.528 -6.109 -6.026 1.00 84.38 166 GLY A C 1
ATOM 1211 O O . GLY A 1 166 ? 11.439 -5.267 -6.919 1.00 84.38 166 GLY A O 1
ATOM 1212 N N . ARG A 1 167 ? 10.429 -6.722 -5.577 1.00 87.12 167 ARG A N 1
ATOM 1213 C CA . ARG A 1 167 ? 9.073 -6.468 -6.094 1.00 87.12 167 ARG A CA 1
ATOM 1214 C C . ARG A 1 167 ? 8.445 -5.248 -5.431 1.00 87.12 167 ARG A C 1
ATOM 1216 O O . ARG A 1 167 ? 7.547 -5.365 -4.597 1.00 87.12 167 ARG A O 1
ATOM 1223 N N . LEU A 1 168 ? 8.889 -4.060 -5.841 1.00 90.62 168 LEU A N 1
ATOM 1224 C CA . LEU A 1 168 ? 8.407 -2.778 -5.310 1.00 90.62 168 LEU A CA 1
ATOM 1225 C C . LEU A 1 168 ? 6.865 -2.647 -5.236 1.00 90.62 168 LEU A C 1
ATOM 1227 O O . LEU A 1 168 ? 6.381 -2.230 -4.182 1.00 90.62 168 LEU A O 1
ATOM 1231 N N . PRO A 1 169 ? 6.070 -3.016 -6.264 1.00 92.50 169 PRO A N 1
ATOM 1232 C CA . PRO A 1 169 ? 4.613 -2.918 -6.166 1.00 92.50 169 PRO A CA 1
ATOM 1233 C C . PRO A 1 169 ? 4.019 -3.803 -5.058 1.00 92.50 169 PRO A C 1
ATOM 1235 O O . PRO A 1 169 ? 3.127 -3.369 -4.329 1.00 92.50 169 PRO A O 1
ATOM 1238 N N . ALA A 1 170 ? 4.553 -5.016 -4.871 1.00 92.69 170 ALA A N 1
ATOM 1239 C CA . ALA A 1 170 ? 4.108 -5.931 -3.821 1.00 92.69 170 ALA A CA 1
ATOM 1240 C C . ALA A 1 170 ? 4.486 -5.417 -2.421 1.00 92.69 170 ALA A C 1
ATOM 1242 O O . ALA A 1 170 ? 3.657 -5.459 -1.509 1.00 92.69 170 ALA A O 1
ATOM 1243 N N . VAL A 1 171 ? 5.693 -4.856 -2.263 1.00 94.75 171 VAL A N 1
ATOM 1244 C CA . VAL A 1 171 ? 6.120 -4.193 -1.017 1.00 94.75 171 VAL A CA 1
ATOM 1245 C C . VAL A 1 171 ? 5.174 -3.036 -0.687 1.00 94.75 171 VAL A C 1
ATOM 1247 O O . VAL A 1 171 ? 4.639 -2.978 0.418 1.00 94.75 171 VAL A O 1
ATOM 1250 N N . LEU A 1 172 ? 4.903 -2.145 -1.647 1.00 96.19 172 LEU A N 1
ATOM 1251 C CA . LEU A 1 172 ? 3.989 -1.016 -1.453 1.00 96.19 172 LEU A CA 1
ATOM 1252 C C . LEU A 1 172 ? 2.579 -1.473 -1.071 1.00 96.19 172 LEU A C 1
ATOM 1254 O O . LEU A 1 172 ? 2.026 -0.970 -0.094 1.00 96.19 172 LEU A O 1
ATOM 1258 N N . ALA A 1 173 ? 2.008 -2.444 -1.787 1.00 96.56 173 ALA A N 1
ATOM 1259 C CA . ALA A 1 173 ? 0.690 -2.979 -1.4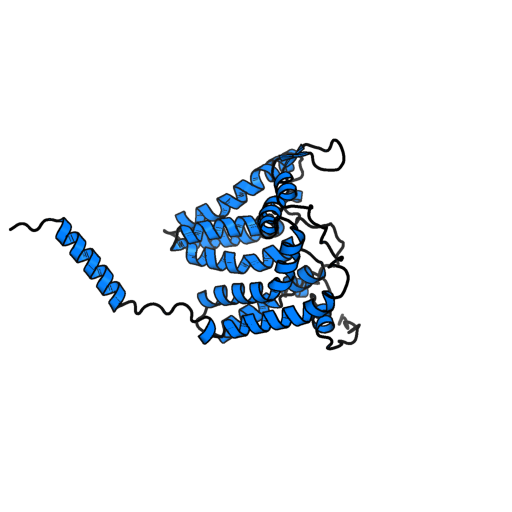60 1.00 96.56 173 ALA A CA 1
ATOM 1260 C C . ALA A 1 173 ? 0.648 -3.523 -0.020 1.00 96.56 173 ALA A C 1
ATOM 1262 O O . ALA A 1 173 ? -0.232 -3.138 0.754 1.00 96.56 173 ALA A O 1
ATOM 1263 N N . HIS A 1 174 ? 1.634 -4.334 0.379 1.00 96.88 174 HIS A N 1
ATOM 1264 C CA . HIS A 1 174 ? 1.717 -4.906 1.730 1.00 96.88 174 HIS A CA 1
ATOM 1265 C C . HIS A 1 174 ? 1.848 -3.835 2.823 1.00 96.88 174 HIS A C 1
ATOM 1267 O O . HIS A 1 174 ? 1.211 -3.932 3.873 1.00 96.88 174 HIS A O 1
ATOM 1273 N N . LEU A 1 175 ? 2.625 -2.777 2.580 1.00 97.56 175 LEU A N 1
ATOM 1274 C CA . LEU A 1 175 ? 2.767 -1.665 3.525 1.00 97.56 175 LEU A CA 1
ATOM 1275 C C . LEU A 1 175 ? 1.483 -0.840 3.656 1.00 97.56 175 LEU A C 1
ATOM 1277 O O . LEU A 1 175 ? 1.154 -0.388 4.752 1.00 97.56 175 LEU A O 1
ATOM 1281 N N . LEU A 1 176 ? 0.749 -0.639 2.560 1.00 97.69 176 LEU A N 1
ATOM 1282 C CA . LEU A 1 176 ? -0.439 0.217 2.522 1.00 97.69 176 LEU A CA 1
ATOM 1283 C C . LEU A 1 176 ? -1.709 -0.469 3.051 1.00 97.69 176 LEU A C 1
ATOM 1285 O O . LEU A 1 176 ? -2.616 0.225 3.514 1.00 97.69 176 LEU A O 1
ATOM 1289 N N . LEU A 1 177 ? -1.791 -1.803 3.028 1.00 97.06 177 LEU A N 1
ATOM 1290 C CA . LEU A 1 177 ? -2.984 -2.554 3.449 1.00 97.06 177 LEU A CA 1
ATOM 1291 C C . LEU A 1 177 ? -3.437 -2.268 4.899 1.00 97.06 177 LEU A C 1
ATOM 1293 O O . LEU A 1 177 ? -4.625 -1.984 5.092 1.00 97.06 177 LEU A O 1
ATOM 1297 N N . PRO A 1 178 ? -2.563 -2.263 5.929 1.00 97.12 178 PRO A N 1
ATOM 1298 C CA . PRO A 1 178 ? -2.993 -1.938 7.290 1.00 97.12 178 PRO A CA 1
ATOM 1299 C C . PRO A 1 178 ? -3.440 -0.479 7.432 1.00 97.12 178 PRO A C 1
ATOM 1301 O O . PRO A 1 178 ? -4.391 -0.192 8.162 1.00 97.12 178 PRO A O 1
ATOM 1304 N N . TRP A 1 179 ? -2.810 0.450 6.701 1.00 97.00 179 TRP A N 1
ATOM 1305 C CA . TRP A 1 179 ? -3.239 1.851 6.661 1.00 97.00 179 TRP A CA 1
ATOM 1306 C C . TRP A 1 179 ? -4.618 1.997 6.019 1.00 97.00 179 TRP A C 1
ATOM 1308 O O . TRP A 1 179 ? -5.456 2.746 6.527 1.00 97.00 179 TRP A O 1
ATOM 1318 N N . LEU A 1 180 ? -4.880 1.259 4.935 1.00 97.44 180 LEU A N 1
ATOM 1319 C CA . LEU A 1 180 ? -6.183 1.229 4.277 1.00 97.44 180 LEU A CA 1
ATOM 1320 C C . LEU A 1 180 ? -7.253 0.706 5.238 1.00 97.44 180 LEU A C 1
ATOM 1322 O O . LEU A 1 180 ? -8.287 1.353 5.410 1.00 97.44 180 LEU A O 1
ATOM 1326 N N . ALA A 1 181 ? -6.989 -0.411 5.920 1.00 96.00 181 ALA A N 1
ATOM 1327 C CA . ALA A 1 181 ? -7.896 -0.967 6.922 1.00 96.00 181 ALA A CA 1
ATOM 1328 C C . ALA A 1 181 ? -8.184 0.044 8.046 1.00 96.00 181 ALA A C 1
ATOM 1330 O O . ALA A 1 181 ? -9.347 0.308 8.368 1.00 96.00 181 ALA A O 1
ATOM 1331 N N . LEU A 1 182 ? -7.144 0.686 8.586 1.00 94.38 182 LEU A N 1
ATOM 1332 C CA . LEU A 1 182 ? -7.268 1.734 9.599 1.00 94.38 182 LEU A CA 1
ATOM 1333 C C . LEU A 1 182 ? -8.139 2.909 9.116 1.00 94.38 182 LEU A C 1
ATOM 1335 O O . LEU A 1 182 ? -9.011 3.381 9.855 1.00 94.38 182 LEU A O 1
ATOM 1339 N N . ALA A 1 183 ? -7.932 3.373 7.881 1.00 95.75 183 ALA A N 1
ATOM 1340 C CA . ALA A 1 183 ? -8.702 4.460 7.285 1.00 95.75 183 ALA A CA 1
ATOM 1341 C C . ALA A 1 183 ? -10.173 4.064 7.063 1.00 95.75 183 ALA A C 1
ATOM 1343 O O . ALA A 1 183 ? -11.072 4.820 7.444 1.00 95.75 183 ALA A O 1
ATOM 1344 N N . VAL A 1 184 ? -10.438 2.854 6.555 1.00 94.50 184 VAL A N 1
ATOM 1345 C CA . VAL A 1 184 ? -11.797 2.311 6.360 1.00 94.50 184 VAL A CA 1
ATOM 1346 C C . VAL A 1 184 ? -12.544 2.192 7.690 1.00 94.50 184 VAL A C 1
ATOM 1348 O O . VAL A 1 184 ? -13.704 2.597 7.776 1.00 94.50 184 VAL A O 1
ATOM 1351 N N . LEU A 1 185 ? -11.890 1.731 8.763 1.00 92.06 185 LEU A N 1
ATOM 1352 C CA . LEU A 1 185 ? -12.497 1.650 10.102 1.00 92.06 185 LEU A CA 1
ATOM 1353 C C . LEU A 1 185 ? -12.912 3.031 10.649 1.00 92.06 185 LEU A C 1
ATOM 1355 O O . LEU A 1 185 ? -13.862 3.147 11.435 1.00 92.06 185 LEU A O 1
ATOM 1359 N N . ARG A 1 186 ? -12.217 4.096 10.232 1.00 92.00 186 ARG A N 1
ATOM 1360 C CA . ARG A 1 186 ? -12.476 5.486 10.648 1.00 92.00 186 ARG A CA 1
ATOM 1361 C C . ARG A 1 186 ? -13.433 6.233 9.705 1.00 92.00 186 ARG A C 1
ATOM 1363 O O . ARG A 1 186 ? -14.120 7.156 10.158 1.00 92.00 186 ARG A O 1
ATOM 1370 N N . ALA A 1 187 ? -13.558 5.810 8.447 1.00 93.75 187 ALA A N 1
ATOM 1371 C CA . ALA A 1 187 ? -14.378 6.444 7.407 1.00 93.75 187 ALA A CA 1
ATOM 1372 C C . ALA A 1 187 ? -15.858 6.693 7.786 1.00 93.75 187 ALA A C 1
ATOM 1374 O O . ALA A 1 187 ? -16.361 7.788 7.512 1.00 93.75 187 ALA A O 1
ATOM 1375 N N . PRO A 1 188 ? -16.576 5.797 8.505 1.00 92.25 188 PRO A N 1
ATOM 1376 C CA . PRO A 1 188 ? -17.960 6.067 8.905 1.00 92.25 188 PRO A CA 1
ATOM 1377 C C . PRO A 1 188 ? -18.112 7.315 9.787 1.00 92.25 188 PRO A C 1
ATOM 1379 O O . PRO A 1 188 ? -19.199 7.890 9.873 1.00 92.25 188 PRO A O 1
ATOM 1382 N N . ARG A 1 189 ? -17.041 7.727 10.481 1.00 89.56 189 ARG A N 1
ATOM 1383 C CA . ARG A 1 189 ? -17.043 8.837 11.445 1.00 89.56 189 ARG A CA 1
ATOM 1384 C C . ARG A 1 189 ? -16.422 10.119 10.896 1.00 89.56 189 ARG A C 1
ATOM 1386 O O . ARG A 1 189 ? -16.791 11.187 11.377 1.00 89.56 189 ARG A O 1
ATOM 1393 N N . SER A 1 190 ? -15.605 10.051 9.842 1.00 90.62 190 SER A N 1
ATOM 1394 C CA . SER A 1 190 ? -14.953 11.225 9.249 1.00 90.62 190 SER A CA 1
ATOM 1395 C C . SER A 1 190 ? -14.905 11.185 7.718 1.00 90.62 190 SER A C 1
ATOM 1397 O O . SER A 1 190 ? -14.495 10.186 7.132 1.00 90.62 190 SER A O 1
ATOM 1399 N N . TRP A 1 191 ? -15.254 12.307 7.080 1.00 92.31 191 TRP A N 1
ATOM 1400 C CA . TRP A 1 191 ? -15.067 12.503 5.639 1.00 92.31 191 TRP A CA 1
ATOM 1401 C C . TRP A 1 191 ? -13.590 12.512 5.241 1.00 92.31 191 TRP A C 1
ATOM 1403 O O . TRP A 1 191 ? -13.241 11.926 4.221 1.00 92.31 191 TRP A O 1
ATOM 1413 N N . SER A 1 192 ? -12.710 13.087 6.070 1.00 94.56 192 SER A N 1
ATOM 1414 C CA . SER A 1 192 ? -11.269 13.056 5.799 1.00 94.56 192 SER A CA 1
ATOM 1415 C C . SER A 1 192 ? -10.720 11.629 5.825 1.00 94.56 192 SER A C 1
ATOM 1417 O O . SER A 1 192 ? -9.921 11.268 4.972 1.00 94.56 192 SER A O 1
ATOM 1419 N N . ALA A 1 193 ? -11.207 10.780 6.738 1.00 94.00 193 ALA A N 1
ATOM 1420 C CA . ALA A 1 193 ? -10.806 9.374 6.787 1.00 94.00 193 ALA A CA 1
ATOM 1421 C C . ALA A 1 193 ? -11.293 8.586 5.560 1.00 94.00 193 ALA A C 1
ATOM 1423 O O . ALA A 1 193 ? -10.574 7.714 5.084 1.00 94.00 193 ALA A O 1
ATOM 1424 N N . SER A 1 194 ? -12.475 8.912 5.025 1.00 95.50 194 SER A N 1
ATOM 1425 C CA . SER A 1 194 ? -12.946 8.340 3.758 1.00 95.50 194 SER A CA 1
ATOM 1426 C C . SER A 1 194 ? -12.073 8.765 2.572 1.00 95.50 194 SER A C 1
ATOM 1428 O O . SER A 1 194 ? -11.687 7.921 1.769 1.00 95.50 194 SER A O 1
ATOM 1430 N N . ALA A 1 195 ? -11.691 10.044 2.493 1.00 96.31 195 ALA A N 1
ATOM 1431 C CA . ALA A 1 195 ? -10.794 10.527 1.443 1.00 96.31 195 ALA A CA 1
ATOM 1432 C C . ALA A 1 195 ? -9.422 9.831 1.503 1.00 96.31 195 ALA A C 1
ATOM 1434 O O . ALA A 1 195 ? -8.934 9.342 0.487 1.00 96.31 195 ALA A O 1
ATOM 1435 N N . VAL A 1 196 ? -8.844 9.705 2.704 1.00 97.50 196 VAL A N 1
ATOM 1436 C CA . VAL A 1 196 ? -7.597 8.953 2.922 1.00 97.50 196 VAL A CA 1
ATOM 1437 C C . VAL A 1 196 ? -7.764 7.489 2.514 1.00 97.50 196 VAL A C 1
ATOM 1439 O O . VAL A 1 196 ? -6.913 6.960 1.806 1.00 97.50 196 VAL A O 1
ATOM 1442 N N . ALA A 1 197 ? -8.872 6.843 2.890 1.00 97.38 197 ALA A N 1
ATOM 1443 C CA . ALA A 1 197 ? -9.162 5.475 2.469 1.00 97.38 197 ALA A CA 1
ATOM 1444 C C . ALA A 1 197 ? -9.246 5.345 0.941 1.00 97.38 197 ALA A C 1
ATOM 1446 O O . ALA A 1 197 ? -8.755 4.362 0.398 1.00 97.38 197 ALA A O 1
ATOM 1447 N N . GLY A 1 198 ? -9.827 6.324 0.243 1.00 97.56 198 GLY A N 1
ATOM 1448 C CA . GLY A 1 198 ? -9.914 6.301 -1.216 1.00 97.56 198 GLY A CA 1
ATOM 1449 C C . GLY A 1 198 ? -8.561 6.456 -1.907 1.00 97.56 198 GLY A C 1
ATOM 1450 O O . GLY A 1 198 ? -8.274 5.729 -2.855 1.00 97.56 198 GLY A O 1
ATOM 1451 N N . ILE A 1 199 ? -7.692 7.333 -1.394 1.00 97.81 199 ILE A N 1
ATOM 1452 C CA . ILE A 1 199 ? -6.313 7.474 -1.890 1.00 97.81 199 ILE A CA 1
ATOM 1453 C C . ILE A 1 199 ? -5.522 6.183 -1.646 1.00 97.81 199 ILE A C 1
ATOM 1455 O O . ILE A 1 199 ? -4.848 5.694 -2.549 1.00 97.81 199 ILE A O 1
ATOM 1459 N N . LEU A 1 200 ? -5.638 5.596 -0.452 1.00 97.88 200 LEU A N 1
ATOM 1460 C CA . LEU A 1 200 ? -4.969 4.337 -0.118 1.00 97.88 200 LEU A CA 1
ATOM 1461 C C . LEU A 1 200 ? -5.490 3.172 -0.968 1.00 97.88 200 LEU A C 1
ATOM 1463 O O . LEU A 1 200 ? -4.694 2.365 -1.432 1.00 97.88 200 LEU A O 1
ATOM 1467 N N . MET A 1 201 ? -6.800 3.100 -1.222 1.00 98.06 201 MET A N 1
ATOM 1468 C CA . MET A 1 201 ? -7.386 2.083 -2.098 1.00 98.06 201 MET A CA 1
ATOM 1469 C C . MET A 1 201 ? -6.885 2.231 -3.538 1.00 98.06 201 MET A C 1
ATOM 1471 O O . MET A 1 201 ? -6.570 1.226 -4.170 1.00 98.06 201 MET A O 1
ATOM 1475 N N . ALA A 1 202 ? -6.761 3.464 -4.039 1.00 97.56 202 ALA A N 1
ATOM 1476 C CA . ALA A 1 202 ? -6.173 3.732 -5.348 1.00 97.56 202 ALA A CA 1
ATOM 1477 C C . ALA A 1 202 ? -4.702 3.311 -5.416 1.00 97.56 202 ALA A C 1
ATOM 1479 O O . ALA A 1 202 ? -4.313 2.633 -6.359 1.00 97.56 202 ALA A O 1
ATOM 1480 N N . ALA A 1 203 ? -3.902 3.648 -4.402 1.00 97.44 203 ALA A N 1
ATOM 1481 C CA . ALA A 1 203 ? -2.490 3.276 -4.347 1.00 97.44 203 ALA A CA 1
ATOM 1482 C C . ALA A 1 203 ? -2.287 1.752 -4.241 1.00 97.44 203 ALA A C 1
ATOM 1484 O O . ALA A 1 203 ? -1.437 1.204 -4.941 1.00 97.44 203 ALA A O 1
ATOM 1485 N N . VAL A 1 204 ? -3.093 1.056 -3.427 1.00 97.19 204 VAL A N 1
ATOM 1486 C CA . VAL A 1 204 ? -3.074 -0.415 -3.328 1.00 97.19 204 VAL A CA 1
ATOM 1487 C C . VAL A 1 204 ? -3.482 -1.047 -4.655 1.00 97.19 204 VAL A C 1
ATOM 1489 O O . VAL A 1 204 ? -2.756 -1.896 -5.157 1.00 97.19 204 VAL A O 1
ATOM 1492 N N . GLY A 1 205 ? -4.598 -0.618 -5.252 1.00 95.94 205 GLY A N 1
ATOM 1493 C CA . GLY A 1 205 ? -5.080 -1.189 -6.512 1.00 95.94 205 GLY A CA 1
ATOM 1494 C C . GLY A 1 205 ? -4.191 -0.872 -7.716 1.00 95.94 205 GLY A C 1
ATOM 1495 O O . GLY A 1 205 ? -4.111 -1.678 -8.632 1.00 95.94 205 GLY A O 1
ATOM 1496 N N . ALA A 1 206 ? -3.485 0.260 -7.701 1.00 95.00 206 ALA A N 1
ATOM 1497 C CA . ALA A 1 206 ? -2.460 0.570 -8.691 1.00 95.00 206 ALA A CA 1
ATOM 1498 C C . ALA A 1 206 ? -1.200 -0.285 -8.514 1.00 95.00 206 ALA A C 1
ATOM 1500 O O . ALA A 1 206 ? -0.587 -0.663 -9.501 1.00 95.00 206 ALA A O 1
ATOM 1501 N N . SER A 1 207 ? -0.808 -0.586 -7.271 1.00 94.62 207 SER A N 1
ATOM 1502 C CA . SER A 1 207 ? 0.400 -1.376 -6.987 1.00 94.62 207 SER A CA 1
ATOM 1503 C C . SER A 1 207 ? 0.180 -2.879 -7.164 1.00 94.62 207 SER A C 1
ATOM 1505 O O . SER A 1 207 ? 1.082 -3.582 -7.599 1.00 94.62 207 SER A O 1
ATOM 1507 N N . ALA A 1 208 ? -1.012 -3.379 -6.843 1.00 93.62 208 ALA A N 1
ATOM 1508 C CA . ALA A 1 208 ? -1.385 -4.780 -7.002 1.00 93.62 208 ALA A CA 1
ATOM 1509 C C . ALA A 1 208 ? -2.827 -4.887 -7.538 1.00 93.62 208 ALA A C 1
ATOM 1511 O O . ALA A 1 208 ? -3.768 -5.088 -6.758 1.00 93.62 208 ALA A O 1
ATOM 1512 N N . PRO A 1 209 ? -3.027 -4.734 -8.861 1.00 92.81 209 PRO A N 1
ATOM 1513 C CA . PRO A 1 209 ? -4.321 -4.906 -9.520 1.00 92.81 209 PRO A CA 1
ATOM 1514 C C . PRO A 1 209 ? -5.010 -6.232 -9.177 1.00 92.81 209 PRO A C 1
ATOM 1516 O O . PRO A 1 209 ? -6.236 -6.274 -9.041 1.00 92.81 209 PRO A O 1
ATOM 1519 N N . SER A 1 210 ? -4.236 -7.297 -8.946 1.00 91.31 210 SER A N 1
ATOM 1520 C CA . SER A 1 210 ? -4.747 -8.606 -8.519 1.00 91.31 210 SER A CA 1
ATOM 1521 C C . SER A 1 210 ? -5.491 -8.578 -7.171 1.00 91.31 210 SER A C 1
ATOM 1523 O O . SER A 1 210 ? -6.390 -9.391 -6.948 1.00 91.31 210 SER A O 1
ATOM 1525 N N . LEU A 1 211 ? -5.193 -7.616 -6.285 1.00 92.25 211 LEU A N 1
ATOM 1526 C CA . LEU A 1 211 ? -5.863 -7.444 -4.987 1.00 92.25 211 LEU A CA 1
ATOM 1527 C C . LEU A 1 211 ? -7.173 -6.651 -5.074 1.00 92.25 211 LEU A C 1
ATOM 1529 O O . LEU A 1 211 ? -7.956 -6.662 -4.119 1.00 92.25 211 LEU A O 1
ATOM 1533 N N . VAL A 1 212 ? -7.441 -5.971 -6.194 1.00 93.44 212 VAL A N 1
ATOM 1534 C CA . VAL A 1 212 ? -8.627 -5.114 -6.354 1.00 93.44 212 VAL A CA 1
ATOM 1535 C C . VAL A 1 212 ? -9.933 -5.872 -6.084 1.00 93.44 212 VAL A C 1
ATOM 1537 O O . VAL A 1 212 ? -10.733 -5.360 -5.297 1.00 93.44 212 VAL A O 1
ATOM 1540 N N . PRO A 1 213 ? -10.171 -7.089 -6.620 1.00 93.56 213 PRO A N 1
ATOM 1541 C CA . PRO A 1 213 ? -11.395 -7.833 -6.326 1.00 93.56 213 PRO A CA 1
ATOM 1542 C C . PRO A 1 213 ? -11.580 -8.105 -4.827 1.00 93.56 213 PRO A C 1
ATOM 1544 O O . PRO A 1 213 ? -12.660 -7.872 -4.285 1.00 93.56 213 PRO A O 1
ATOM 1547 N N . ALA A 1 214 ? -10.521 -8.531 -4.131 1.00 93.06 214 ALA A N 1
ATOM 1548 C CA . ALA A 1 214 ? -10.574 -8.822 -2.698 1.00 93.06 214 ALA A CA 1
ATOM 1549 C C . ALA A 1 214 ? -10.858 -7.557 -1.870 1.00 93.06 214 ALA A C 1
ATOM 1551 O O . ALA A 1 214 ? -11.724 -7.556 -0.991 1.00 93.06 214 ALA A O 1
ATOM 1552 N N . VAL A 1 215 ? -10.177 -6.453 -2.189 1.00 94.69 215 VAL A N 1
ATOM 1553 C CA . VAL A 1 215 ? -10.366 -5.156 -1.524 1.00 94.69 215 VAL A CA 1
ATOM 1554 C C . VAL A 1 215 ? -11.776 -4.606 -1.765 1.00 94.69 215 VAL A C 1
ATOM 1556 O O . VAL A 1 215 ? -12.396 -4.094 -0.830 1.00 94.69 215 VAL A O 1
ATOM 1559 N N . LEU A 1 216 ? -12.322 -4.758 -2.976 1.00 95.06 216 LEU A N 1
ATOM 1560 C CA . LEU A 1 216 ? -13.696 -4.364 -3.291 1.00 95.06 216 LEU A CA 1
ATOM 1561 C C . LEU A 1 216 ? -14.720 -5.197 -2.516 1.00 95.06 216 LEU A C 1
ATOM 1563 O O . LEU A 1 216 ? -15.660 -4.625 -1.971 1.00 95.06 216 LEU A O 1
ATOM 1567 N N . VAL A 1 217 ? -14.533 -6.514 -2.386 1.00 95.94 217 VAL A N 1
ATOM 1568 C CA . VAL A 1 217 ? -15.421 -7.362 -1.568 1.00 95.94 217 VAL A CA 1
ATOM 1569 C C . VAL A 1 217 ? -15.424 -6.901 -0.108 1.00 95.94 217 VAL A C 1
ATOM 1571 O O . VAL A 1 217 ? -16.493 -6.695 0.473 1.00 95.94 217 VAL A O 1
ATOM 1574 N N . LEU A 1 218 ? -14.248 -6.661 0.481 1.00 93.69 218 LEU A N 1
ATOM 1575 C CA . LEU A 1 218 ? -14.139 -6.147 1.852 1.00 93.69 218 LEU A CA 1
ATOM 1576 C C . LEU A 1 218 ? -14.796 -4.769 2.004 1.00 93.69 218 LEU A C 1
ATOM 1578 O O . LEU A 1 218 ? -15.481 -4.509 2.998 1.00 93.69 218 LEU A O 1
ATOM 1582 N N . TRP A 1 219 ? -14.632 -3.899 1.009 1.00 95.38 219 TRP A N 1
ATOM 1583 C CA . TRP A 1 219 ? -15.283 -2.595 0.966 1.00 95.38 219 TRP A CA 1
ATOM 1584 C C . TRP A 1 219 ? -16.811 -2.703 0.879 1.00 95.38 219 TRP A C 1
ATOM 1586 O O . TRP A 1 219 ? -17.503 -1.988 1.611 1.00 95.38 219 TRP A O 1
ATOM 1596 N N . VAL A 1 220 ? -17.358 -3.609 0.058 1.00 95.56 220 VAL A N 1
ATOM 1597 C CA . VAL A 1 220 ? -18.807 -3.861 -0.015 1.00 95.56 220 VAL A CA 1
ATOM 1598 C C . VAL A 1 220 ? -19.320 -4.309 1.350 1.00 95.56 220 VAL A C 1
ATOM 1600 O O . VAL A 1 220 ? -20.271 -3.721 1.869 1.00 95.56 220 VAL A O 1
ATOM 1603 N N . VAL A 1 221 ? -18.654 -5.279 1.984 1.00 94.44 221 VAL A N 1
ATOM 1604 C CA . VAL A 1 221 ? -19.023 -5.762 3.326 1.00 94.44 221 VAL A CA 1
ATOM 1605 C C . VAL A 1 221 ? -19.000 -4.622 4.348 1.00 94.44 221 VAL A C 1
ATOM 1607 O O . VAL A 1 221 ? -19.943 -4.472 5.131 1.00 94.44 221 VAL A O 1
ATOM 1610 N N . ALA A 1 222 ? -17.960 -3.784 4.336 1.00 92.25 222 ALA A N 1
ATOM 1611 C CA . ALA A 1 222 ? -17.856 -2.629 5.226 1.00 92.25 222 ALA A CA 1
ATOM 1612 C C . ALA A 1 222 ? -18.972 -1.598 4.974 1.00 92.25 222 ALA A C 1
ATOM 1614 O O . ALA A 1 222 ? -19.553 -1.070 5.925 1.00 92.25 222 ALA A O 1
ATOM 1615 N N . THR A 1 223 ? -19.306 -1.346 3.708 1.00 92.81 223 THR A N 1
ATOM 1616 C CA . THR A 1 223 ? -20.342 -0.389 3.294 1.00 92.81 223 THR A CA 1
ATOM 1617 C C . THR A 1 223 ? -21.732 -0.859 3.710 1.00 92.81 223 THR A C 1
ATOM 1619 O O . THR A 1 223 ? -22.478 -0.087 4.315 1.00 92.81 223 THR A O 1
ATOM 1622 N N . VAL A 1 224 ? -22.053 -2.138 3.487 1.00 93.19 224 VAL A N 1
ATOM 1623 C CA . VAL A 1 224 ? -23.322 -2.752 3.913 1.00 93.19 224 VAL A CA 1
ATOM 1624 C C . VAL A 1 224 ? -23.456 -2.712 5.438 1.00 93.19 224 VAL A C 1
ATOM 1626 O O . VAL A 1 224 ? -24.491 -2.297 5.961 1.00 93.19 224 VAL A O 1
ATOM 1629 N N . ARG A 1 225 ? -22.388 -3.045 6.177 1.00 92.50 225 ARG A N 1
ATOM 1630 C CA . ARG A 1 225 ? -22.382 -2.992 7.652 1.00 92.50 225 ARG A CA 1
ATOM 1631 C C . ARG A 1 225 ? -22.476 -1.573 8.218 1.00 92.50 225 ARG A C 1
ATOM 1633 O O . ARG A 1 225 ? -22.940 -1.397 9.342 1.00 92.50 225 ARG A O 1
ATOM 1640 N N . ALA A 1 226 ? -22.056 -0.551 7.471 1.00 88.69 226 ALA A N 1
ATOM 1641 C CA . ALA A 1 226 ? -22.099 0.838 7.926 1.00 88.69 226 ALA A CA 1
ATOM 1642 C C . ALA A 1 226 ? -23.524 1.432 7.971 1.00 88.69 226 ALA A C 1
ATOM 1644 O O . ALA A 1 226 ? -23.727 2.474 8.611 1.00 88.69 226 ALA A O 1
ATOM 1645 N N . GLY A 1 227 ? -24.510 0.796 7.322 1.00 88.12 227 GLY A N 1
ATOM 1646 C CA . GLY A 1 227 ? -25.920 1.197 7.341 1.00 88.12 227 GLY A CA 1
ATOM 1647 C C . GLY A 1 227 ? -26.116 2.675 6.987 1.00 88.12 227 GLY A C 1
ATOM 1648 O O . GLY A 1 227 ? -25.702 3.140 5.930 1.00 88.12 227 GLY A O 1
ATOM 1649 N N . ARG A 1 228 ? -26.674 3.466 7.916 1.00 85.56 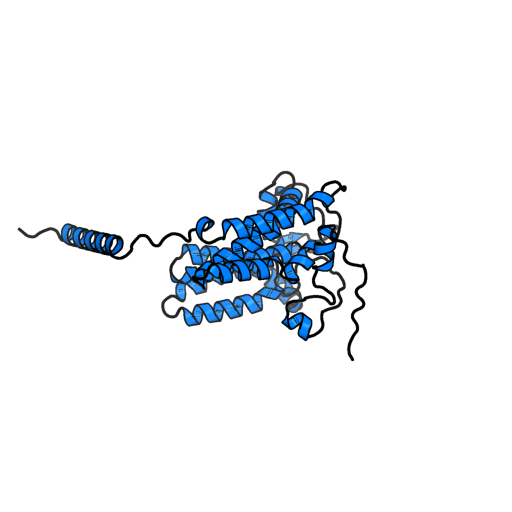228 ARG A N 1
ATOM 1650 C CA . ARG A 1 228 ? -26.919 4.917 7.734 1.00 85.56 228 ARG A CA 1
ATOM 1651 C C . ARG A 1 228 ? -25.663 5.754 7.443 1.00 85.56 228 ARG A C 1
ATOM 1653 O O . ARG A 1 228 ? -25.785 6.910 7.050 1.00 85.56 228 ARG A O 1
ATOM 1660 N N . ARG A 1 229 ? -24.459 5.214 7.659 1.00 89.00 229 ARG A N 1
ATOM 1661 C CA . ARG A 1 229 ? -23.177 5.893 7.389 1.00 89.00 229 ARG A CA 1
ATOM 1662 C C . ARG A 1 229 ? -22.545 5.476 6.055 1.00 89.00 229 ARG A C 1
ATOM 1664 O O . ARG A 1 229 ? -21.464 5.969 5.736 1.00 89.00 229 ARG A O 1
ATOM 1671 N N . ALA A 1 230 ? -23.211 4.621 5.275 1.00 87.31 230 ALA A N 1
ATOM 1672 C CA . ALA A 1 230 ? -22.709 4.089 4.007 1.00 87.31 230 ALA A CA 1
ATOM 1673 C C . ALA A 1 230 ? -22.353 5.179 2.987 1.00 87.31 230 ALA A C 1
ATOM 1675 O O . ALA A 1 230 ? -21.377 5.021 2.263 1.00 87.31 230 ALA A O 1
ATOM 1676 N N . GLY A 1 231 ? -23.056 6.320 2.988 1.00 88.00 231 GLY A N 1
ATOM 1677 C CA . GLY A 1 231 ? -22.784 7.419 2.052 1.00 88.00 231 GLY A CA 1
ATOM 1678 C C . GLY A 1 231 ? -21.333 7.918 2.074 1.00 88.00 231 GLY A C 1
ATOM 1679 O O . GLY A 1 231 ? -20.825 8.350 1.048 1.00 88.00 231 GLY A O 1
ATOM 1680 N N . ARG A 1 232 ? -20.632 7.793 3.211 1.00 91.12 232 ARG A N 1
ATOM 1681 C CA . ARG A 1 232 ? -19.203 8.137 3.305 1.00 91.12 232 ARG A CA 1
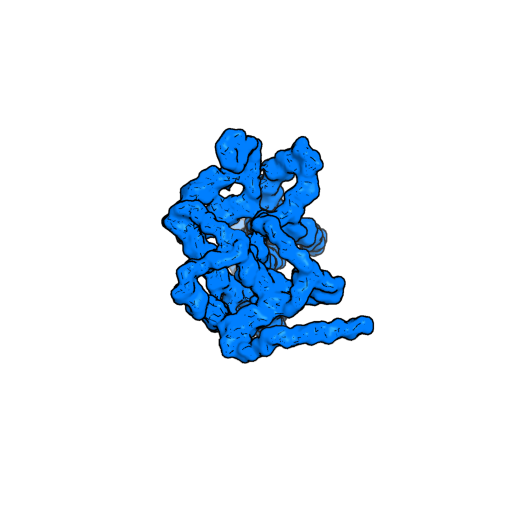ATOM 1682 C C . ARG A 1 232 ? -18.285 7.050 2.763 1.00 91.12 232 ARG A C 1
ATOM 1684 O O . ARG A 1 232 ? -17.158 7.358 2.420 1.00 91.12 232 ARG A O 1
ATOM 1691 N N . LEU A 1 233 ? -18.709 5.790 2.741 1.00 92.25 233 LEU A N 1
ATOM 1692 C CA . LEU A 1 233 ? -17.886 4.676 2.265 1.00 92.25 233 LEU A CA 1
ATOM 1693 C C . LEU A 1 233 ? -18.020 4.494 0.753 1.00 92.25 233 LEU A C 1
ATOM 1695 O O . LEU A 1 233 ? -17.067 4.062 0.114 1.00 92.25 233 LEU A O 1
ATOM 1699 N N . VAL A 1 234 ? -19.157 4.885 0.171 1.00 94.38 234 VAL A N 1
ATOM 1700 C CA . VAL A 1 234 ? -19.403 4.790 -1.276 1.00 94.38 234 VAL A CA 1
ATOM 1701 C C . VAL A 1 234 ? -18.382 5.579 -2.104 1.00 94.38 234 VAL A C 1
ATOM 1703 O O . VAL A 1 234 ? -18.075 5.196 -3.227 1.00 94.38 234 VAL A O 1
ATOM 1706 N N . THR A 1 235 ? -17.798 6.640 -1.544 1.00 94.31 235 THR A N 1
ATOM 1707 C CA . THR A 1 235 ? -16.792 7.465 -2.226 1.00 94.31 235 THR A CA 1
ATOM 1708 C C . THR A 1 235 ? -15.390 6.852 -2.252 1.00 94.31 235 THR A C 1
ATOM 1710 O O . THR A 1 235 ? -14.544 7.333 -2.998 1.00 94.31 235 THR A O 1
ATOM 1713 N N . ILE A 1 236 ? -15.122 5.810 -1.457 1.00 96.50 236 ILE A N 1
ATOM 1714 C CA . ILE A 1 236 ? -13.786 5.206 -1.324 1.00 96.50 236 ILE A CA 1
ATOM 1715 C C . ILE A 1 236 ? -13.244 4.659 -2.661 1.00 96.50 236 ILE A C 1
ATOM 1717 O O . ILE A 1 236 ? -12.108 4.985 -2.984 1.00 96.50 236 ILE A O 1
ATOM 1721 N N . PRO A 1 237 ? -13.986 3.888 -3.479 1.00 96.50 237 PRO A N 1
ATOM 1722 C CA . PRO A 1 237 ? -13.441 3.358 -4.734 1.00 96.50 237 PRO A CA 1
ATOM 1723 C C . PRO A 1 237 ? -13.261 4.408 -5.840 1.00 96.50 237 PRO A C 1
ATOM 1725 O O . PRO A 1 237 ? -12.616 4.117 -6.843 1.00 96.50 237 PRO A O 1
ATOM 1728 N N . VAL A 1 238 ? -13.803 5.623 -5.692 1.00 96.56 238 VAL A N 1
ATOM 1729 C CA . VAL A 1 238 ? -13.811 6.636 -6.764 1.00 96.56 238 VAL A CA 1
ATOM 1730 C C . VAL A 1 238 ? -12.404 6.971 -7.287 1.00 96.56 238 VAL A C 1
ATOM 1732 O O . VAL A 1 238 ? -12.229 6.947 -8.506 1.00 96.56 238 VAL A O 1
ATOM 1735 N N . PRO A 1 239 ? -11.379 7.226 -6.444 1.00 96.69 239 PRO A N 1
ATOM 1736 C CA . PRO A 1 239 ? -10.039 7.538 -6.940 1.00 96.69 239 PRO A CA 1
ATOM 1737 C C . PRO A 1 239 ? -9.383 6.358 -7.671 1.00 96.69 239 PRO A C 1
ATOM 1739 O O . PRO A 1 239 ? -8.702 6.567 -8.671 1.00 96.69 239 PRO A O 1
ATOM 1742 N N . LEU A 1 240 ? -9.628 5.120 -7.220 1.00 95.75 240 LEU A N 1
ATOM 1743 C CA . LEU A 1 240 ? -9.138 3.915 -7.895 1.00 95.75 240 LEU A CA 1
ATOM 1744 C C . LEU A 1 240 ? -9.764 3.783 -9.288 1.00 95.75 240 LEU A C 1
ATOM 1746 O O . LEU A 1 240 ? -9.055 3.581 -10.270 1.00 95.75 240 LEU A O 1
ATOM 1750 N N . LEU A 1 241 ? -11.088 3.938 -9.376 1.00 95.06 241 LEU A N 1
ATOM 1751 C CA . LEU A 1 241 ? -11.814 3.864 -10.643 1.00 95.06 241 LEU A CA 1
ATOM 1752 C C . LEU A 1 241 ? -11.342 4.943 -11.621 1.00 95.06 241 LEU A C 1
ATOM 1754 O O . LEU A 1 241 ? -11.129 4.640 -12.789 1.00 95.06 241 LEU A O 1
ATOM 1758 N N . ALA A 1 242 ? -11.125 6.174 -11.150 1.00 94.88 242 ALA A N 1
ATOM 1759 C CA . ALA A 1 242 ? -10.623 7.263 -11.985 1.00 94.88 242 ALA A CA 1
ATOM 1760 C C . ALA A 1 242 ? -9.230 6.963 -12.565 1.00 94.88 242 ALA A C 1
ATOM 1762 O O . ALA A 1 242 ? -8.973 7.256 -13.731 1.00 94.88 242 ALA A O 1
ATOM 1763 N N . LEU A 1 243 ? -8.352 6.349 -11.767 1.00 92.81 243 LEU A N 1
ATOM 1764 C CA . LEU A 1 243 ? -6.994 5.999 -12.177 1.00 92.81 243 LEU A CA 1
ATOM 1765 C C . LEU A 1 243 ? -6.965 4.842 -13.188 1.00 92.81 243 LEU A C 1
ATOM 1767 O O . LEU A 1 243 ? -6.186 4.852 -14.137 1.00 92.81 243 LEU A O 1
ATOM 1771 N N . VAL A 1 244 ? -7.824 3.843 -12.982 1.00 92.00 244 VAL A N 1
ATOM 1772 C CA . VAL A 1 244 ? -7.828 2.586 -13.745 1.00 92.00 244 VAL A CA 1
ATOM 1773 C C . VAL A 1 244 ? -8.723 2.663 -14.993 1.00 92.00 244 VAL A C 1
ATOM 1775 O O . VAL A 1 244 ? -8.497 1.928 -15.955 1.00 92.00 244 VAL A O 1
ATOM 1778 N N . ALA A 1 245 ? -9.696 3.582 -15.041 1.00 92.12 245 ALA A N 1
ATOM 1779 C CA . ALA A 1 245 ? -10.661 3.702 -16.139 1.00 92.12 245 ALA A CA 1
ATOM 1780 C C . ALA A 1 245 ? -10.037 3.808 -17.547 1.00 92.12 245 ALA A C 1
ATOM 1782 O O . ALA A 1 245 ? -10.492 3.071 -18.427 1.00 92.12 245 ALA A O 1
ATOM 1783 N N . PRO A 1 246 ? -8.999 4.638 -17.800 1.00 91.62 246 PRO A N 1
ATOM 1784 C CA . PRO A 1 246 ? -8.393 4.722 -19.131 1.00 91.62 246 PRO A CA 1
ATOM 1785 C C . PRO A 1 246 ? -7.777 3.391 -19.574 1.00 91.62 246 PRO A C 1
ATOM 1787 O O . PRO A 1 246 ? -7.937 2.983 -20.725 1.00 91.62 246 PRO A O 1
ATOM 1790 N N . LEU A 1 247 ? -7.111 2.687 -18.651 1.00 89.94 247 LEU A N 1
ATOM 1791 C CA . LEU A 1 247 ? -6.496 1.390 -18.924 1.00 89.94 247 LEU A CA 1
ATOM 1792 C C . LEU A 1 247 ? -7.559 0.312 -19.167 1.00 89.94 247 LEU A C 1
ATOM 1794 O O . LEU A 1 247 ? -7.415 -0.478 -20.097 1.00 89.94 247 LEU A O 1
ATOM 1798 N N . VAL A 1 248 ? -8.634 0.294 -18.374 1.00 91.19 248 VAL A N 1
ATOM 1799 C CA . VAL A 1 248 ? -9.757 -0.643 -18.554 1.00 91.19 248 VAL A CA 1
ATOM 1800 C C . VAL A 1 248 ? -10.392 -0.461 -19.920 1.00 91.19 248 VAL A C 1
ATOM 1802 O O . VAL A 1 248 ? -10.524 -1.440 -20.650 1.00 91.19 248 VAL A O 1
ATOM 1805 N N . ALA A 1 249 ? -10.728 0.777 -20.290 1.00 91.69 249 ALA A N 1
ATOM 1806 C CA . ALA A 1 249 ? -11.298 1.073 -21.599 1.00 91.69 249 ALA A CA 1
ATOM 1807 C C . ALA A 1 249 ? -10.373 0.573 -22.719 1.00 91.69 249 ALA A C 1
ATOM 1809 O O . ALA A 1 249 ? -10.811 -0.173 -23.592 1.00 91.69 249 ALA A O 1
ATOM 1810 N N . TYR A 1 250 ? -9.077 0.888 -22.634 1.00 91.38 250 TYR A N 1
ATOM 1811 C CA . TYR A 1 250 ? -8.088 0.449 -23.615 1.00 91.38 250 TYR A CA 1
ATOM 1812 C C . TYR A 1 250 ? -7.978 -1.084 -23.713 1.00 91.38 250 TYR A C 1
ATOM 1814 O O . TYR A 1 250 ? -8.039 -1.636 -24.808 1.00 91.38 250 TYR A O 1
ATOM 1822 N N . ARG A 1 251 ? -7.859 -1.805 -22.588 1.00 90.00 251 ARG A N 1
ATOM 1823 C CA . ARG A 1 251 ? -7.690 -3.274 -22.574 1.00 90.00 251 ARG A CA 1
ATOM 1824 C C . ARG A 1 251 ? -8.947 -4.028 -22.999 1.00 90.00 251 ARG A C 1
ATOM 1826 O O . ARG A 1 251 ? -8.839 -5.052 -23.671 1.00 90.00 251 ARG A O 1
ATOM 1833 N N . VAL A 1 252 ? -10.126 -3.523 -22.638 1.00 91.75 252 VAL A N 1
ATOM 1834 C CA . VAL A 1 252 ? -11.412 -4.092 -23.068 1.00 91.75 252 VAL A CA 1
ATOM 1835 C C . VAL A 1 252 ? -11.600 -3.905 -24.572 1.00 91.75 252 VAL A C 1
ATOM 1837 O O . VAL A 1 252 ? -11.964 -4.862 -25.250 1.00 91.75 252 VAL A O 1
ATOM 1840 N N . MET A 1 253 ? -11.276 -2.725 -25.113 1.00 91.38 253 MET A N 1
ATOM 1841 C CA . MET A 1 253 ? -11.308 -2.481 -26.562 1.00 91.38 253 MET A CA 1
ATOM 1842 C C . MET A 1 253 ? -10.334 -3.382 -27.334 1.00 91.38 253 MET A C 1
ATOM 1844 O O . MET A 1 253 ? -10.621 -3.758 -28.464 1.00 91.38 253 MET A O 1
ATOM 1848 N N . GLN A 1 254 ? -9.217 -3.771 -26.714 1.00 89.50 254 GLN A N 1
ATOM 1849 C CA . GLN A 1 254 ? -8.242 -4.715 -27.273 1.00 89.50 254 GLN A CA 1
ATOM 1850 C C . GLN A 1 254 ? -8.635 -6.197 -27.094 1.00 89.50 254 GLN A C 1
ATOM 1852 O O . GLN A 1 254 ? -7.862 -7.082 -27.456 1.00 89.50 254 GLN A O 1
ATOM 1857 N N . GLY A 1 255 ? -9.798 -6.502 -26.501 1.00 90.31 255 GLY A N 1
ATOM 1858 C CA . GLY A 1 255 ? -10.241 -7.881 -26.260 1.00 90.31 255 GLY A CA 1
ATOM 1859 C C . GLY A 1 255 ? -9.420 -8.635 -25.205 1.00 90.31 255 GLY A C 1
ATOM 1860 O O . GLY A 1 255 ? -9.477 -9.860 -25.145 1.00 90.31 255 GLY A O 1
ATOM 1861 N N . GLN A 1 256 ? -8.664 -7.925 -24.358 1.00 89.31 256 GLN A N 1
ATOM 1862 C CA . GLN A 1 256 ? -7.776 -8.505 -23.341 1.00 89.31 256 GLN A CA 1
ATOM 1863 C C . GLN A 1 256 ? -8.172 -8.085 -21.913 1.00 89.31 256 GLN A C 1
ATOM 1865 O O . GLN A 1 256 ? -7.365 -7.486 -21.196 1.00 89.31 256 GLN A O 1
ATOM 1870 N N . PRO A 1 257 ? -9.397 -8.389 -21.444 1.00 85.31 257 PRO A N 1
ATOM 1871 C CA . PRO A 1 257 ? -9.854 -7.950 -2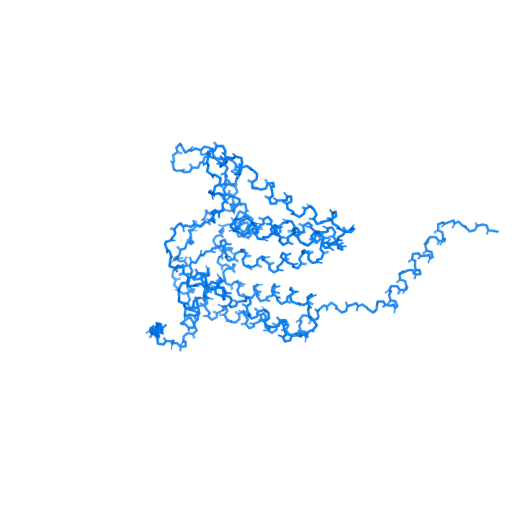0.126 1.00 85.31 257 PRO A CA 1
ATOM 1872 C C . PRO A 1 257 ? -9.067 -8.603 -18.982 1.00 85.31 257 PRO A C 1
ATOM 1874 O O . PRO A 1 257 ? -8.833 -7.971 -17.957 1.00 85.31 257 PRO A O 1
ATOM 1877 N N . LEU A 1 258 ? -8.601 -9.844 -19.161 1.00 84.25 258 LEU A N 1
ATOM 1878 C CA . LEU A 1 258 ? -7.842 -10.566 -18.134 1.00 84.25 258 LEU A CA 1
ATOM 1879 C C . LEU A 1 258 ? -6.463 -9.948 -17.865 1.00 84.25 258 LEU A C 1
ATOM 1881 O O . LEU A 1 258 ? -5.934 -10.093 -16.767 1.00 84.25 258 LEU A O 1
ATOM 1885 N N . ALA A 1 259 ? -5.912 -9.194 -18.820 1.00 83.38 259 ALA A N 1
ATOM 1886 C CA . ALA A 1 259 ? -4.643 -8.497 -18.638 1.00 83.38 259 ALA A CA 1
ATOM 1887 C C . ALA A 1 259 ? -4.717 -7.380 -17.579 1.00 83.38 259 ALA A C 1
ATOM 1889 O O . ALA A 1 259 ? -3.679 -6.898 -17.139 1.00 83.38 259 ALA A O 1
ATOM 1890 N N . LEU A 1 260 ? -5.921 -6.973 -17.157 1.00 82.00 260 LEU A N 1
ATOM 1891 C CA . LEU A 1 260 ? -6.124 -5.978 -16.098 1.00 82.00 260 LEU A CA 1
ATOM 1892 C C . LEU A 1 260 ? -5.786 -6.500 -14.698 1.00 82.00 260 LEU A C 1
ATOM 1894 O O . LEU A 1 260 ? -5.559 -5.696 -13.802 1.00 82.00 260 LEU A O 1
ATOM 1898 N N . ALA A 1 261 ? -5.777 -7.820 -14.501 1.00 82.00 261 ALA A N 1
ATOM 1899 C CA . ALA A 1 261 ? -5.442 -8.433 -13.217 1.00 82.00 261 ALA A CA 1
ATOM 1900 C C . ALA A 1 261 ? -3.936 -8.699 -13.054 1.00 82.00 261 ALA A C 1
ATOM 1902 O O . ALA A 1 261 ? -3.513 -9.141 -11.989 1.00 82.00 261 ALA A O 1
ATOM 1903 N N . ALA A 1 262 ? -3.139 -8.472 -14.102 1.00 83.62 262 ALA A N 1
ATOM 1904 C CA . ALA A 1 262 ? -1.700 -8.675 -14.051 1.00 83.62 262 ALA A CA 1
ATOM 1905 C C . ALA A 1 262 ? -1.040 -7.574 -13.213 1.00 83.62 262 ALA A C 1
ATOM 1907 O O . ALA A 1 262 ? -1.294 -6.388 -13.428 1.00 83.62 262 ALA A O 1
ATOM 1908 N N . ASP A 1 263 ? -0.185 -7.973 -12.271 1.00 83.62 263 ASP A N 1
ATOM 1909 C CA . ASP A 1 263 ? 0.554 -7.022 -11.450 1.00 83.62 263 ASP A CA 1
ATOM 1910 C C . ASP A 1 263 ? 1.671 -6.328 -12.258 1.00 83.62 263 ASP A C 1
ATOM 1912 O O . ASP A 1 263 ? 2.274 -6.956 -13.137 1.00 83.62 263 ASP A O 1
ATOM 1916 N N . PRO A 1 264 ? 1.980 -5.050 -11.959 1.00 80.56 264 PRO A N 1
ATOM 1917 C CA . PRO A 1 264 ? 2.994 -4.256 -12.653 1.00 80.56 264 PRO A CA 1
ATOM 1918 C C . PRO A 1 264 ? 4.403 -4.698 -12.232 1.00 80.56 264 PRO A C 1
ATOM 1920 O O . PRO A 1 264 ? 5.080 -4.049 -11.442 1.00 80.56 264 PRO A O 1
ATOM 1923 N N . ALA A 1 265 ? 4.837 -5.847 -12.730 1.00 72.50 265 ALA A N 1
ATOM 1924 C CA . ALA A 1 265 ? 6.077 -6.513 -12.360 1.00 72.50 265 ALA A CA 1
ATOM 1925 C C . ALA A 1 265 ? 6.784 -7.055 -13.607 1.00 72.50 265 ALA A C 1
ATOM 1927 O O . ALA A 1 265 ? 6.152 -7.308 -14.637 1.00 72.50 265 ALA A O 1
ATOM 1928 N N . VAL A 1 266 ? 8.103 -7.245 -13.521 1.00 71.62 266 VAL A N 1
ATOM 1929 C CA . VAL A 1 266 ? 8.840 -7.924 -14.593 1.00 71.62 266 VAL A CA 1
ATOM 1930 C C . VAL A 1 266 ? 8.404 -9.391 -14.586 1.00 71.62 266 VAL A C 1
ATOM 1932 O O . VAL A 1 266 ? 8.475 -10.020 -13.528 1.00 71.62 266 VAL A O 1
ATOM 1935 N N . PRO A 1 267 ? 7.948 -9.958 -15.720 1.00 70.44 267 PRO A N 1
ATOM 1936 C CA . PRO A 1 267 ? 7.561 -11.360 -15.768 1.00 70.44 267 PRO A CA 1
ATOM 1937 C C . PRO A 1 267 ? 8.730 -12.254 -15.342 1.00 70.44 267 PRO A C 1
ATOM 1939 O O . PRO A 1 267 ? 9.773 -12.276 -15.992 1.00 70.44 267 PRO A O 1
ATOM 1942 N N . ALA A 1 268 ? 8.545 -12.985 -14.246 1.00 70.50 268 ALA A N 1
ATOM 1943 C CA . ALA A 1 268 ? 9.508 -13.937 -13.711 1.00 70.50 268 ALA A CA 1
ATOM 1944 C C . ALA A 1 268 ? 8.794 -15.266 -13.437 1.00 70.50 268 ALA A C 1
ATOM 1946 O O . ALA A 1 268 ? 7.665 -15.281 -12.942 1.00 70.50 268 ALA A O 1
ATOM 1947 N N . GLY A 1 269 ? 9.433 -16.382 -13.791 1.00 73.06 269 GLY A N 1
ATOM 1948 C CA . GLY A 1 269 ? 8.917 -17.710 -13.469 1.00 73.06 269 GLY A CA 1
ATOM 1949 C C . GLY A 1 269 ? 9.045 -17.986 -11.973 1.00 73.06 269 GLY A C 1
ATOM 1950 O O . GLY A 1 269 ? 10.072 -17.672 -11.379 1.00 73.06 269 GLY A O 1
ATOM 1951 N N . PHE A 1 270 ? 8.021 -18.586 -11.371 1.00 78.25 270 PHE A N 1
ATOM 1952 C CA . PHE A 1 270 ? 8.054 -19.023 -9.977 1.00 78.25 270 PHE A CA 1
ATOM 1953 C C . PHE A 1 270 ? 7.327 -20.358 -9.820 1.00 78.25 270 PHE A C 1
ATOM 1955 O O . PHE A 1 270 ? 6.415 -20.681 -10.584 1.00 78.25 270 PHE A O 1
ATOM 1962 N N . THR A 1 271 ? 7.723 -21.127 -8.810 1.00 82.75 271 THR A N 1
ATOM 1963 C CA . THR A 1 271 ? 7.015 -22.338 -8.390 1.00 82.75 271 THR A CA 1
ATOM 1964 C C . THR A 1 271 ? 6.062 -21.979 -7.248 1.00 82.75 271 THR A C 1
ATOM 1966 O O . THR A 1 271 ? 6.542 -21.618 -6.165 1.00 82.75 271 THR A O 1
ATOM 1969 N N . PRO A 1 272 ? 4.734 -22.023 -7.461 1.00 84.56 272 PRO A N 1
ATOM 1970 C CA . PRO A 1 272 ? 3.770 -21.705 -6.413 1.00 84.56 272 PRO A CA 1
ATOM 1971 C C . PRO A 1 272 ? 3.888 -22.691 -5.248 1.00 84.56 272 PRO A C 1
ATOM 1973 O O . PRO A 1 272 ? 4.280 -23.842 -5.440 1.00 84.56 272 PRO A O 1
ATOM 1976 N N . ALA A 1 273 ? 3.548 -22.228 -4.045 1.00 86.56 273 ALA A N 1
ATOM 1977 C CA . ALA A 1 273 ? 3.451 -23.106 -2.888 1.00 86.56 273 ALA A CA 1
ATOM 1978 C C . ALA A 1 273 ? 2.279 -24.086 -3.029 1.00 86.56 273 ALA A C 1
ATOM 1980 O O . ALA A 1 273 ? 1.274 -23.813 -3.692 1.00 86.56 273 ALA A O 1
ATOM 1981 N N . ASP A 1 274 ? 2.391 -25.202 -2.325 1.00 88.06 274 ASP A N 1
ATOM 1982 C CA . ASP A 1 274 ? 1.340 -26.185 -2.119 1.00 88.06 274 ASP A CA 1
ATOM 1983 C C . ASP A 1 274 ? 0.099 -25.521 -1.489 1.00 88.06 274 ASP A C 1
ATOM 1985 O O . ASP A 1 274 ? 0.200 -24.489 -0.819 1.00 88.06 274 ASP A O 1
ATOM 1989 N N . VAL A 1 275 ? -1.084 -26.134 -1.618 1.00 88.75 275 VAL A N 1
ATOM 1990 C CA . VAL A 1 275 ? -2.345 -25.571 -1.084 1.00 88.75 275 VAL A CA 1
ATOM 1991 C C . VAL A 1 275 ? -2.262 -25.189 0.408 1.00 88.75 275 VAL A C 1
ATOM 1993 O O . VAL A 1 275 ? -2.699 -24.086 0.750 1.00 88.75 275 VAL A O 1
ATOM 1996 N N . PRO A 1 276 ? -1.675 -26.008 1.308 1.00 87.25 276 PRO A N 1
ATOM 1997 C CA . PRO A 1 276 ? -1.480 -25.602 2.702 1.00 87.25 276 PRO A CA 1
ATOM 1998 C C . PRO A 1 276 ? -0.521 -24.414 2.849 1.00 87.25 276 PRO A C 1
ATOM 2000 O O . PRO A 1 276 ? -0.757 -23.535 3.675 1.00 87.25 276 PRO A O 1
ATOM 2003 N N . GLY A 1 277 ? 0.529 -24.355 2.026 1.00 83.06 277 GLY A N 1
ATOM 2004 C CA . GLY A 1 277 ? 1.462 -23.231 1.987 1.00 83.06 277 GLY A CA 1
ATOM 2005 C C . GLY A 1 277 ? 0.765 -21.931 1.592 1.00 83.06 277 GLY A C 1
ATOM 2006 O O . GLY A 1 277 ? 0.898 -20.927 2.293 1.00 83.06 277 GLY A O 1
ATOM 2007 N N . LEU A 1 278 ? -0.074 -21.965 0.554 1.00 86.19 278 LEU A N 1
ATOM 2008 C CA . LEU A 1 278 ? -0.892 -20.817 0.146 1.00 86.19 278 LEU A CA 1
ATOM 2009 C C . LEU A 1 278 ? -1.856 -20.378 1.258 1.00 86.19 278 LEU A C 1
ATOM 2011 O O . LEU A 1 278 ? -1.988 -19.182 1.514 1.00 86.19 278 LEU A O 1
ATOM 2015 N N . ALA A 1 279 ? -2.489 -21.327 1.958 1.00 84.31 279 ALA A N 1
ATOM 2016 C CA . ALA A 1 279 ? -3.383 -21.029 3.082 1.00 84.31 279 ALA A CA 1
ATOM 2017 C C . ALA A 1 279 ? -2.652 -20.368 4.267 1.00 84.31 279 ALA A C 1
ATOM 2019 O O . ALA A 1 279 ? -3.232 -19.535 4.963 1.00 84.31 279 ALA A O 1
ATOM 2020 N N . LEU A 1 280 ? -1.375 -20.700 4.470 1.00 84.00 280 LEU A N 1
ATOM 2021 C CA . LEU A 1 280 ? -0.491 -20.074 5.458 1.00 84.00 280 LEU A CA 1
ATOM 2022 C C . LEU A 1 280 ? 0.145 -18.760 4.964 1.00 84.00 280 LEU A C 1
ATOM 2024 O O . LEU A 1 280 ? 0.881 -18.117 5.712 1.00 84.00 280 LEU A O 1
ATOM 2028 N N . GLY A 1 281 ? -0.151 -18.338 3.731 1.00 83.06 281 GLY A N 1
ATOM 2029 C CA . GLY A 1 281 ? 0.328 -17.083 3.155 1.00 83.06 281 GLY A CA 1
ATOM 2030 C C . GLY A 1 281 ? 1.695 -17.167 2.474 1.00 83.06 281 GLY A C 1
ATOM 2031 O O . GLY A 1 281 ? 2.311 -16.128 2.248 1.00 83.06 281 GLY A O 1
ATOM 2032 N N . PHE A 1 282 ? 2.182 -18.365 2.137 1.00 85.12 282 PHE A N 1
ATOM 2033 C CA . PHE A 1 282 ? 3.395 -18.549 1.337 1.00 85.12 282 PHE A CA 1
ATOM 2034 C C . PHE A 1 282 ? 3.052 -18.460 -0.156 1.00 85.12 282 PHE A C 1
ATOM 2036 O O . PHE A 1 282 ? 2.330 -19.322 -0.650 1.00 85.12 282 PHE A O 1
ATOM 2043 N N . PRO A 1 283 ? 3.544 -17.451 -0.899 1.00 83.00 283 PRO A N 1
ATOM 2044 C CA . PRO A 1 283 ? 3.245 -17.316 -2.326 1.00 83.00 283 PRO A CA 1
ATOM 2045 C C . PRO A 1 283 ? 4.051 -18.285 -3.210 1.00 83.00 283 PRO A C 1
ATOM 2047 O O . PRO A 1 283 ? 3.618 -18.612 -4.314 1.00 83.00 283 PRO A O 1
ATOM 2050 N N . THR A 1 284 ? 5.205 -18.761 -2.737 1.00 84.06 284 THR A N 1
ATOM 2051 C CA . THR A 1 284 ? 6.117 -19.657 -3.464 1.00 84.06 284 THR A CA 1
ATOM 2052 C C . THR A 1 284 ? 6.510 -20.846 -2.594 1.00 84.06 284 THR A C 1
ATOM 2054 O O . THR A 1 284 ? 6.488 -20.755 -1.364 1.00 84.06 284 THR A O 1
ATOM 2057 N N . ALA A 1 285 ? 6.891 -21.956 -3.226 1.00 81.12 285 ALA A N 1
ATOM 2058 C CA . ALA A 1 285 ? 7.451 -23.103 -2.517 1.00 81.12 285 ALA A CA 1
ATOM 2059 C C . ALA A 1 285 ? 8.722 -22.706 -1.732 1.00 81.12 285 ALA A C 1
ATOM 2061 O O . ALA A 1 285 ? 9.488 -21.843 -2.166 1.00 81.12 285 ALA A O 1
ATOM 2062 N N . GLY A 1 286 ? 8.945 -23.340 -0.575 1.00 81.25 286 GLY A N 1
ATOM 2063 C CA . GLY A 1 286 ? 10.091 -23.085 0.305 1.00 81.25 286 GLY A CA 1
ATOM 2064 C C . GLY A 1 286 ? 9.746 -22.303 1.577 1.00 81.25 286 GLY A C 1
ATOM 2065 O O . GLY A 1 286 ? 8.593 -22.215 1.989 1.00 81.25 286 GLY A O 1
ATOM 2066 N N . LEU A 1 287 ? 10.767 -21.737 2.228 1.00 78.94 287 LEU A N 1
ATOM 2067 C CA . LEU A 1 287 ? 10.645 -21.085 3.539 1.00 78.94 287 LEU A CA 1
ATOM 2068 C C . LEU A 1 287 ? 10.243 -19.605 3.458 1.00 78.94 287 LEU A C 1
ATOM 2070 O O . LEU A 1 287 ? 10.579 -18.845 4.353 1.00 78.94 287 LEU A O 1
ATOM 2074 N N . GLY A 1 288 ? 9.547 -19.147 2.416 1.00 77.19 288 GLY A N 1
ATOM 2075 C CA . GLY A 1 288 ? 8.876 -17.841 2.477 1.00 77.19 288 GLY A CA 1
ATOM 2076 C C . GLY A 1 288 ? 9.775 -16.608 2.659 1.00 77.19 288 GLY A C 1
ATOM 2077 O O . GLY A 1 288 ? 9.339 -15.660 3.304 1.00 77.19 288 GLY A O 1
ATOM 2078 N N . GLY A 1 289 ? 11.028 -16.627 2.190 1.00 78.44 289 GLY A N 1
ATOM 2079 C CA . GLY A 1 289 ? 12.005 -15.543 2.412 1.00 78.44 289 GLY A CA 1
ATOM 2080 C C . GLY A 1 289 ? 12.628 -15.510 3.818 1.00 78.44 289 GLY A C 1
ATOM 2081 O O . GLY A 1 289 ? 13.478 -14.670 4.105 1.00 78.44 289 GLY A O 1
ATOM 2082 N N . TRP A 1 290 ? 12.250 -16.437 4.704 1.00 82.81 290 TRP A N 1
ATOM 2083 C CA . TRP A 1 290 ? 12.835 -16.552 6.040 1.00 82.81 290 TRP A CA 1
ATOM 2084 C C . TRP A 1 290 ? 14.275 -17.065 6.020 1.00 82.81 290 TRP A C 1
ATOM 2086 O O . TRP A 1 290 ? 15.065 -16.656 6.864 1.00 82.81 290 TRP A O 1
ATOM 2096 N N . ALA A 1 291 ? 14.632 -17.919 5.056 1.00 79.75 291 ALA A N 1
ATOM 2097 C CA . ALA A 1 291 ? 16.012 -18.374 4.881 1.00 79.75 291 ALA A CA 1
ATOM 2098 C C . ALA A 1 291 ? 16.947 -17.185 4.602 1.00 79.75 291 ALA A C 1
ATOM 2100 O O . ALA A 1 291 ? 17.895 -16.970 5.351 1.00 79.75 291 ALA A O 1
ATOM 2101 N N . ASP A 1 292 ? 16.589 -16.336 3.632 1.00 73.31 292 ASP A N 1
ATOM 2102 C CA . ASP A 1 292 ? 17.354 -15.132 3.278 1.00 73.31 292 ASP A CA 1
ATOM 2103 C C . ASP A 1 292 ? 17.441 -14.126 4.433 1.00 73.31 292 ASP A C 1
ATOM 2105 O O . ASP A 1 292 ? 18.444 -13.422 4.589 1.00 73.31 292 ASP A O 1
ATOM 2109 N N . LEU A 1 293 ? 16.382 -14.041 5.249 1.00 76.44 293 LEU A N 1
ATOM 2110 C CA . LEU A 1 293 ? 16.377 -13.217 6.453 1.00 76.44 293 LEU A CA 1
ATOM 2111 C C . LEU A 1 293 ? 17.421 -13.720 7.455 1.00 76.44 293 LEU A C 1
ATOM 2113 O O . LEU A 1 293 ? 18.212 -12.922 7.950 1.00 76.44 293 LEU A O 1
ATOM 2117 N N . VAL A 1 294 ? 17.438 -15.023 7.753 1.00 79.38 294 VAL A N 1
ATOM 2118 C CA . VAL A 1 294 ? 18.362 -15.597 8.743 1.00 79.38 294 VAL A CA 1
ATOM 2119 C C . VAL A 1 294 ? 19.803 -15.620 8.230 1.00 79.38 294 VAL A C 1
ATOM 2121 O O . VAL A 1 294 ? 20.717 -15.316 8.999 1.00 79.38 294 VAL A O 1
ATOM 2124 N N . ASP A 1 295 ? 20.013 -15.879 6.941 1.00 72.25 295 ASP A N 1
ATOM 2125 C CA . ASP A 1 295 ? 21.326 -15.740 6.306 1.00 72.25 295 ASP A CA 1
ATOM 2126 C C . ASP A 1 295 ? 21.826 -14.291 6.400 1.00 72.25 295 ASP A C 1
ATOM 2128 O O . ASP A 1 295 ? 22.983 -14.048 6.746 1.00 72.25 295 ASP A O 1
ATOM 2132 N N . GLY A 1 296 ? 20.933 -13.312 6.207 1.00 66.62 296 GLY A N 1
ATOM 2133 C CA . GLY A 1 296 ? 21.222 -11.890 6.410 1.00 66.62 296 GLY A CA 1
ATOM 2134 C C . GLY A 1 296 ? 21.583 -11.514 7.853 1.00 66.62 296 GLY A C 1
ATOM 2135 O O . GLY A 1 296 ? 22.321 -10.555 8.061 1.00 66.62 296 GLY A O 1
ATOM 2136 N N . LEU A 1 297 ? 21.123 -12.277 8.851 1.00 69.50 297 LEU A N 1
ATOM 2137 C CA . LEU A 1 297 ? 21.511 -12.096 10.256 1.00 69.50 297 LEU A CA 1
ATOM 2138 C C . LEU A 1 297 ? 22.921 -12.638 10.560 1.00 69.50 297 LEU A C 1
ATOM 2140 O O . LEU A 1 297 ? 23.397 -12.477 11.683 1.00 69.50 297 LEU A O 1
ATOM 2144 N N . GLY A 1 298 ? 23.583 -13.301 9.603 1.00 64.25 298 GLY A N 1
ATOM 2145 C CA . GLY A 1 298 ? 24.876 -13.956 9.823 1.00 64.25 298 GLY A CA 1
ATOM 2146 C C . GLY A 1 298 ? 24.794 -15.145 10.786 1.00 64.25 298 GLY A C 1
ATOM 2147 O O . GLY A 1 298 ? 25.818 -15.604 11.286 1.00 64.25 298 GLY A O 1
ATOM 2148 N N . LEU A 1 299 ? 23.580 -15.640 11.058 1.00 58.62 299 LEU A N 1
ATOM 2149 C CA . LEU A 1 299 ? 23.324 -16.738 11.993 1.00 58.62 299 LEU A CA 1
ATOM 2150 C C . LEU A 1 299 ? 23.543 -18.121 11.368 1.00 58.62 299 LEU A C 1
ATOM 2152 O O . LEU A 1 299 ? 23.436 -19.110 12.085 1.00 58.62 299 LEU A O 1
ATOM 2156 N N . GLY A 1 300 ? 23.865 -18.177 10.068 1.00 47.34 300 GLY A N 1
ATOM 2157 C CA . GLY A 1 300 ? 24.227 -19.388 9.337 1.00 47.34 300 GLY A CA 1
ATOM 2158 C C . GLY A 1 300 ? 23.204 -20.503 9.517 1.00 47.34 300 GLY A C 1
ATOM 2159 O O . GLY A 1 300 ? 23.418 -21.412 10.319 1.00 47.34 300 GLY A O 1
ATOM 2160 N N . LEU A 1 301 ? 22.105 -20.481 8.758 1.00 45.09 301 LEU A N 1
ATOM 2161 C CA . LEU A 1 301 ? 21.352 -21.722 8.600 1.00 45.09 301 LEU A CA 1
ATOM 2162 C C . LEU A 1 301 ? 22.186 -22.664 7.726 1.00 45.09 301 LEU A C 1
ATOM 2164 O O . LEU A 1 301 ? 22.794 -22.208 6.756 1.00 45.09 301 LEU A O 1
ATOM 2168 N N . PRO A 1 302 ? 22.248 -23.973 8.030 1.00 39.28 302 PRO A N 1
ATOM 2169 C CA . PRO A 1 302 ? 22.807 -24.919 7.082 1.00 39.28 302 PRO A CA 1
ATOM 2170 C C . PRO A 1 302 ? 22.011 -24.801 5.778 1.00 39.28 302 PRO A C 1
ATOM 2172 O O . PRO A 1 302 ? 20.822 -25.126 5.724 1.00 39.28 302 PRO A O 1
ATOM 2175 N N . GLY A 1 303 ? 22.670 -24.278 4.740 1.00 38.66 303 GLY A N 1
ATOM 2176 C CA . GLY A 1 303 ? 22.152 -24.270 3.381 1.00 38.66 303 GLY A CA 1
ATOM 2177 C C . GLY A 1 303 ? 21.742 -25.693 3.019 1.00 38.66 303 GLY A C 1
ATOM 2178 O O . GLY A 1 303 ? 22.551 -26.612 3.119 1.00 38.66 303 GLY A O 1
ATOM 2179 N N . ALA A 1 304 ? 20.473 -25.847 2.643 1.00 38.12 304 ALA A N 1
ATOM 2180 C CA . ALA A 1 304 ? 19.745 -27.108 2.520 1.00 38.12 304 ALA A CA 1
ATOM 2181 C C . ALA A 1 304 ? 19.365 -27.761 3.863 1.00 38.12 304 ALA A C 1
ATOM 2183 O O . ALA A 1 304 ? 19.979 -28.720 4.322 1.00 38.12 304 ALA A O 1
ATOM 2184 N N . VAL A 1 305 ? 18.229 -27.333 4.422 1.00 32.12 305 VAL A N 1
ATOM 2185 C CA . VAL A 1 305 ? 17.348 -28.290 5.099 1.00 32.12 305 VAL A CA 1
ATOM 2186 C C . VAL A 1 305 ? 16.600 -29.022 3.980 1.00 32.12 305 VAL A C 1
ATOM 2188 O O . VAL A 1 305 ? 15.741 -28.405 3.345 1.00 32.12 305 VAL A O 1
ATOM 2191 N N . PRO A 1 306 ? 16.929 -30.287 3.655 1.00 33.59 306 PRO A N 1
ATOM 2192 C CA . PRO A 1 306 ? 16.109 -31.055 2.735 1.00 33.59 306 PRO A CA 1
ATOM 2193 C C . PRO A 1 306 ? 14.711 -31.159 3.345 1.00 33.59 306 PRO A C 1
ATOM 2195 O O . PRO A 1 306 ? 14.537 -31.685 4.445 1.00 33.59 306 PRO A O 1
ATOM 2198 N N . LEU A 1 307 ? 13.714 -30.627 2.638 1.00 34.28 307 LEU A N 1
ATOM 2199 C CA . LEU A 1 307 ? 12.319 -30.954 2.894 1.00 34.28 307 LEU A CA 1
ATOM 2200 C C . LEU A 1 307 ? 12.189 -32.465 2.701 1.00 34.28 307 LEU A C 1
ATOM 2202 O O . LEU A 1 307 ? 12.160 -32.959 1.574 1.00 34.28 307 LEU A O 1
ATOM 2206 N N . ILE A 1 308 ? 12.151 -33.207 3.807 1.00 33.56 308 ILE A N 1
ATOM 2207 C CA . ILE A 1 308 ? 11.623 -34.564 3.805 1.00 33.56 308 ILE A CA 1
ATOM 2208 C C . ILE A 1 308 ? 10.139 -34.397 3.494 1.00 33.56 308 ILE A C 1
ATOM 2210 O O . ILE A 1 308 ? 9.331 -34.100 4.373 1.00 33.56 308 ILE A O 1
ATOM 2214 N N . ALA A 1 309 ? 9.807 -34.513 2.211 1.00 31.16 309 ALA A N 1
ATOM 2215 C CA . ALA A 1 309 ? 8.449 -34.736 1.769 1.00 31.16 309 ALA A CA 1
ATOM 2216 C C . ALA A 1 309 ? 8.001 -36.059 2.395 1.00 31.16 309 ALA A C 1
ATOM 2218 O O . ALA A 1 309 ? 8.463 -37.132 2.007 1.00 31.16 309 ALA A O 1
ATOM 2219 N N . VAL A 1 310 ? 7.152 -35.981 3.416 1.00 34.75 310 VAL A N 1
ATOM 2220 C CA . VAL A 1 310 ? 6.351 -37.136 3.803 1.00 34.75 310 VAL A CA 1
ATOM 2221 C C . VAL A 1 310 ? 5.269 -37.241 2.735 1.00 34.75 310 VAL A C 1
ATOM 2223 O O . VAL A 1 310 ? 4.454 -36.329 2.595 1.00 34.75 310 VAL A O 1
ATOM 2226 N N . ALA A 1 311 ? 5.383 -38.295 1.927 1.00 36.91 311 ALA A N 1
ATOM 2227 C CA . ALA A 1 311 ? 4.403 -38.706 0.930 1.00 36.91 311 ALA A CA 1
ATOM 2228 C C . ALA A 1 311 ? 3.041 -39.029 1.562 1.00 36.91 311 ALA A C 1
ATOM 2230 O O . ALA A 1 311 ? 3.024 -39.460 2.740 1.00 36.91 311 ALA A O 1
#

pLDDT: mean 83.83, std 15.05, range [31.16, 98.06]

Secondary structure (DSSP, 8-state):
----HHHHHHHHHHHHHHHHHHHS-------TTTTTHHHHHHHHHHHHHHHHGGGTTSS----TT-PPPPSSHHHHHHTSSEEE-SSSS--EEEPPTHHHHHHHHHGGGTT-HHHHHHHHHHHHHHHHHHHHHHHHHTT-S-HHHHHHHHHHHHT-HHHHHHHHTT-HHHHHHHHHHHHHHHHHHHTTT-HHHHHHHHHHHHHHHHH-GGGHHHHHHHHHHHHHHTGGGGGGTTTTTHHHHHHHHHHHHHHHHTT-GGGGGS-SS------BPPHHHHHTT-SBSSSTTHHHHHHHTT----S--------

Organism: NCBI:txid2301718

Radius of gyration: 23.5 Å; Cα contacts (8 Å, |Δi|>4): 380; chains: 1; bounding box: 66×79×65 Å

Nearest PDB structures (foldseek):
  3rce-assembly1_A  TM=4.827E-01  e=1.473E-01  Campylobacter lari
  6s7t-assembly1_A  TM=6.433E-01  e=1.449E+00  Homo sapiens
  6ezn-assembly1_F  TM=4.877E-01  e=5.911E-01  Saccharomyces cerevisiae S288C

Mean predicted aligned error: 9.69 Å

Foldseek 3Di:
DDDPVVVVVVVVVVVVVVCCCVVPPPPPDPPCVVLCVVVLLVVLLVLLCLLPVVVVVDDDPPAAFDDFDPQFLVSLVVQAAWQADDPDRHDTAHHQLCSVVLSVQLNVVGRGSVVSLVVCLSSLLSLLLNLQLLLVVVVDPHSVVSSVSSVCLSPFLQCLVCSNNVLSLSSQLSSLVSVLSNLLVCQLPDLVSLVSNLVSLLSNCSSQVLCNVVVVVVLVVSLVVSVVSNVRSVCNPVNNCVSCVRVCVVCVVVVRNVCSRDGPTDDDDAAADDPVCVVSRQGGPDDSNVVSSCVSNVVDDPDDPDPPPPD

Solvent-accessible surface area (backbone atoms only — not comparable to full-atom values): 16623 Å² total; per-residue (Å²): 134,87,76,60,70,68,57,63,50,51,52,54,50,49,52,52,49,49,50,45,57,72,72,40,61,77,75,74,66,78,53,45,64,83,55,47,48,49,57,48,26,48,52,28,41,52,52,32,45,51,55,43,59,78,56,68,81,48,91,65,93,76,57,68,54,52,71,86,58,53,77,22,22,68,58,34,52,71,58,43,52,75,40,73,44,76,84,78,94,32,59,78,42,58,39,63,50,36,44,52,54,49,24,59,50,14,48,77,26,40,74,41,20,53,55,35,53,52,53,46,63,60,42,41,36,24,48,23,18,46,28,27,28,60,33,35,54,76,78,44,90,54,46,65,61,18,49,49,44,10,50,55,57,40,67,26,29,57,47,38,37,21,61,70,42,30,34,60,33,56,39,51,25,62,45,42,48,35,48,27,52,44,21,54,76,40,12,68,81,31,69,69,30,16,52,52,21,7,52,40,46,22,52,31,34,30,23,28,30,61,49,38,65,61,53,49,52,53,47,50,55,51,32,65,72,44,54,98,34,22,77,43,47,70,57,21,58,51,55,29,50,66,58,43,45,62,43,51,54,53,32,48,76,69,74,40,60,73,65,63,45,56,55,81,63,70,92,71,94,78,60,64,29,55,72,70,39,44,76,74,47,21,73,35,58,77,68,32,40,49,61,64,51,42,47,41,64,69,69,62,67,73,84,76,74,77,80,79,76,80,127

Sequence (311 aa):
LRQPLAVGRRRRSLAREQYRVEHMGVPDGVEFLATGGGWTVLAALLLSAVMWLPRLTGTALVGGQLLPLGPSAGALWAQVGIGVRGSGAGPVAPSDPFAYVLAVLGSVTAWDPSLAVLGLFVAALPLAALAAWLCAAQLTRNSWLRALAALVWTLAPTLLIALGEGRLPAVLAHLLLPWLALAVLRAPRSWSASAVAGILMAAVGASAPSLVPAVLVLWVVATVRAGRRAGRLVTIPVPLLALVAPLVAYRVMQGQPLALAADPAVPAGFTPADVPGLALGFPTAGLGGWADLVDGLGLGLPGAVPLIAVA